Protein AF-A0A2H0PCJ0-F1 (afdb_monomer)

Secondary structure (DSSP, 8-state):
-EEEEEE-TT-PEEEEEEEEEEEEEETTEEEEEEEEEEESSTT--S----GGGTTT-EEEEETTTTEEESSPPPPSS-EE-EE-GGG-EEEEEEETTEEEEEEE-TT-SSEEEEHHHHHH-GGG-EEEEEETT-B-TT--B--EEEEEEEEEEETTEEEEEEEEEEE--HHHHHHHTS--SEEE-HHHHTTSEEEEETTTTEEEEE-

Mean predicted aligned error: 5.74 Å

pLDDT: mean 88.88, std 13.48, range [43.56, 98.44]

Structure (mmCIF, N/CA/C/O backbone):
data_AF-A0A2H0PCJ0-F1
#
_entry.id   AF-A0A2H0PCJ0-F1
#
loop_
_atom_site.group_PDB
_atom_site.id
_atom_site.type_symbol
_atom_site.label_atom_id
_atom_site.label_alt_id
_atom_site.label_comp_id
_atom_site.label_asym_id
_atom_site.label_entity_id
_atom_site.label_seq_id
_atom_site.pdbx_PDB_ins_code
_atom_site.Cartn_x
_atom_site.Cartn_y
_atom_site.Cartn_z
_atom_site.occupancy
_atom_site.B_iso_or_equiv
_atom_site.auth_seq_id
_atom_site.auth_comp_id
_atom_site.auth_asym_id
_atom_site.auth_atom_id
_atom_site.pdbx_PDB_model_num
ATOM 1 N N . MET A 1 1 ? 25.151 12.652 -14.529 1.00 53.41 1 MET A N 1
ATOM 2 C CA . MET A 1 1 ? 24.307 12.375 -13.342 1.00 53.41 1 MET A CA 1
ATOM 3 C C . MET A 1 1 ? 23.432 13.591 -13.102 1.00 53.41 1 MET A C 1
ATOM 5 O O . MET A 1 1 ? 23.933 14.694 -13.250 1.00 53.41 1 MET A O 1
ATOM 9 N N . GLY A 1 2 ? 22.142 13.408 -12.821 1.00 56.69 2 GLY A N 1
ATOM 10 C CA . GLY A 1 2 ? 21.225 14.518 -12.528 1.00 56.69 2 GLY A CA 1
ATOM 11 C C . GLY A 1 2 ? 20.770 14.465 -11.075 1.00 56.69 2 GLY A C 1
ATOM 12 O O . GLY A 1 2 ? 20.551 13.372 -10.552 1.00 56.69 2 GLY A O 1
ATOM 13 N N . ALA A 1 3 ? 20.617 15.621 -10.431 1.00 61.34 3 ALA A N 1
ATOM 14 C CA . ALA A 1 3 ? 20.040 15.691 -9.093 1.00 61.34 3 ALA A CA 1
ATOM 15 C C . ALA A 1 3 ? 18.565 15.248 -9.120 1.00 61.34 3 ALA A C 1
ATOM 17 O O . ALA A 1 3 ? 17.795 15.648 -9.995 1.00 61.34 3 ALA A O 1
ATOM 18 N N . GLY A 1 4 ? 18.168 14.415 -8.159 1.00 58.84 4 GLY A N 1
ATOM 19 C CA . GLY A 1 4 ? 16.797 13.950 -7.963 1.00 58.84 4 GLY A CA 1
ATOM 20 C C . GLY A 1 4 ? 16.265 14.297 -6.572 1.00 58.84 4 GLY A C 1
ATOM 21 O O . GLY A 1 4 ? 17.030 14.449 -5.618 1.00 58.84 4 GLY A O 1
ATOM 22 N N . LYS A 1 5 ? 14.936 14.381 -6.442 1.00 57.97 5 LYS A N 1
ATOM 23 C CA . LYS A 1 5 ? 14.236 14.488 -5.152 1.00 57.97 5 LYS A CA 1
ATOM 24 C C . LYS A 1 5 ? 13.277 13.304 -5.006 1.00 57.97 5 LYS A C 1
ATOM 26 O O . LYS A 1 5 ? 12.344 13.189 -5.800 1.00 57.97 5 LYS A O 1
ATOM 31 N N . LEU A 1 6 ? 13.482 12.459 -3.995 1.00 62.81 6 LEU A N 1
ATOM 32 C CA . LEU A 1 6 ? 12.498 11.463 -3.545 1.00 62.81 6 LEU A CA 1
ATOM 33 C C . LEU A 1 6 ? 11.701 12.046 -2.381 1.00 62.81 6 LEU A C 1
ATOM 35 O O . LEU A 1 6 ? 12.316 12.583 -1.468 1.00 62.81 6 LEU A O 1
ATOM 39 N N . ARG A 1 7 ? 10.366 11.938 -2.393 1.00 64.56 7 ARG A N 1
ATOM 40 C CA . ARG A 1 7 ? 9.513 12.383 -1.278 1.00 64.56 7 ARG A CA 1
ATOM 41 C C . ARG A 1 7 ? 8.833 11.201 -0.601 1.00 64.56 7 ARG A C 1
ATOM 43 O O . ARG A 1 7 ? 8.179 10.420 -1.285 1.00 64.56 7 ARG A O 1
ATOM 50 N N . GLY A 1 8 ? 8.967 11.098 0.719 1.00 60.25 8 GLY A N 1
ATOM 51 C CA . GLY A 1 8 ? 8.215 10.126 1.519 1.00 60.25 8 GLY A CA 1
ATOM 52 C C . GLY A 1 8 ? 6.832 10.636 1.937 1.00 60.25 8 GLY A C 1
ATOM 53 O O . GLY A 1 8 ? 6.447 11.762 1.616 1.00 60.25 8 GLY A O 1
ATOM 54 N N . VAL A 1 9 ? 6.094 9.813 2.690 1.00 55.66 9 VAL A N 1
ATOM 55 C CA . VAL A 1 9 ? 4.720 10.104 3.159 1.00 55.66 9 VAL A CA 1
ATOM 56 C C . VAL A 1 9 ? 4.650 11.368 4.027 1.00 55.66 9 VAL A C 1
ATOM 58 O O . VAL A 1 9 ? 3.642 12.066 4.005 1.00 55.66 9 VAL A O 1
ATOM 61 N N . SER A 1 10 ? 5.740 11.735 4.705 1.00 54.25 10 SER A N 1
ATOM 62 C CA . SER A 1 10 ? 5.841 12.991 5.455 1.00 54.25 10 SER A CA 1
ATOM 63 C C . SER A 1 10 ? 6.090 14.241 4.591 1.00 54.25 10 SER A C 1
ATOM 65 O O . SER A 1 10 ? 6.246 15.334 5.121 1.00 54.25 10 SER A O 1
ATOM 67 N N . GLY A 1 11 ? 6.175 14.113 3.260 1.00 54.31 11 GLY A N 1
ATOM 68 C CA . GLY A 1 11 ? 6.379 15.230 2.322 1.00 54.31 11 GLY A CA 1
ATOM 69 C C . GLY A 1 11 ? 7.832 15.700 2.156 1.00 54.31 11 GLY A C 1
ATOM 70 O O . GLY A 1 11 ? 8.127 16.509 1.265 1.00 54.31 11 GLY A O 1
ATOM 71 N N . VAL A 1 12 ? 8.742 15.155 2.960 1.00 57.19 12 VAL A N 1
ATOM 72 C CA . VAL A 1 12 ? 10.172 15.487 3.022 1.00 57.19 12 VAL A CA 1
ATOM 73 C C . VAL A 1 12 ? 10.922 14.944 1.812 1.00 57.19 12 VAL A C 1
ATOM 75 O O . VAL A 1 12 ? 10.713 13.794 1.430 1.00 57.19 12 VAL A O 1
ATOM 78 N N . ALA A 1 13 ? 11.812 15.756 1.232 1.00 63.94 13 ALA A N 1
ATOM 79 C CA . ALA A 1 13 ? 12.637 15.367 0.095 1.00 63.94 13 ALA A CA 1
ATOM 80 C C . ALA A 1 13 ? 14.028 14.869 0.531 1.00 63.94 13 ALA A C 1
ATOM 82 O O . ALA A 1 13 ? 14.786 15.631 1.121 1.00 63.94 13 ALA A O 1
ATOM 83 N N . ALA A 1 14 ? 14.392 13.635 0.175 1.00 68.62 14 ALA A N 1
ATOM 84 C CA . ALA A 1 14 ? 15.763 13.140 0.302 1.00 68.62 14 ALA A CA 1
ATOM 85 C C . ALA A 1 14 ? 16.616 13.585 -0.898 1.00 68.62 14 ALA A C 1
ATOM 87 O O . ALA A 1 14 ? 16.139 13.594 -2.044 1.00 68.62 14 ALA A O 1
ATOM 88 N N . ARG A 1 15 ? 17.888 13.924 -0.646 1.00 75.38 15 ARG A N 1
ATOM 89 C CA . ARG A 1 15 ? 18.866 14.208 -1.705 1.00 75.38 15 ARG A CA 1
ATOM 90 C C . ARG A 1 15 ? 19.267 12.898 -2.376 1.00 75.38 15 ARG A C 1
ATOM 92 O O . ARG A 1 15 ? 19.726 11.965 -1.721 1.00 75.38 15 ARG A O 1
ATOM 99 N N . THR A 1 16 ? 19.084 12.831 -3.689 1.00 80.81 16 THR A N 1
ATOM 100 C CA . THR A 1 16 ? 19.361 11.618 -4.463 1.00 80.81 16 THR A CA 1
ATOM 101 C C . THR A 1 16 ? 20.093 11.939 -5.753 1.00 80.81 16 THR A C 1
ATOM 103 O O . THR A 1 16 ? 19.884 13.000 -6.347 1.00 80.81 16 THR A O 1
ATOM 106 N N . ASP A 1 17 ? 20.894 10.985 -6.212 1.00 87.12 17 ASP A N 1
ATOM 107 C CA . ASP A 1 17 ? 21.422 10.966 -7.568 1.00 87.12 17 ASP A CA 1
ATOM 108 C C . ASP A 1 17 ? 20.488 10.151 -8.452 1.00 87.12 17 ASP A C 1
ATOM 110 O O . ASP A 1 17 ? 20.077 9.043 -8.096 1.00 87.12 17 ASP A O 1
ATOM 114 N N . LYS A 1 18 ? 20.192 10.659 -9.644 1.00 89.31 18 LYS A N 1
ATOM 115 C CA . LYS A 1 18 ? 19.513 9.881 -10.675 1.00 89.31 18 LYS A CA 1
ATOM 116 C C . LYS A 1 18 ? 20.555 9.119 -11.495 1.00 89.31 18 LYS A C 1
ATOM 118 O O . LYS A 1 18 ? 21.375 9.733 -12.186 1.00 89.31 18 LYS A O 1
ATOM 123 N N . ILE A 1 19 ? 20.510 7.791 -11.431 1.00 91.81 19 ILE A N 1
ATOM 124 C CA . ILE A 1 19 ? 21.408 6.884 -12.158 1.00 91.81 19 ILE A CA 1
ATOM 125 C C . ILE A 1 19 ? 20.633 6.092 -13.214 1.00 91.81 19 ILE A C 1
ATOM 127 O O . ILE A 1 19 ? 19.456 5.783 -13.028 1.00 91.81 19 ILE A O 1
ATOM 131 N N . LYS A 1 20 ? 21.282 5.773 -14.337 1.00 93.88 20 LYS A N 1
ATOM 132 C CA . LYS A 1 20 ? 20.703 4.931 -15.390 1.00 93.88 20 LYS A CA 1
ATOM 133 C C . LYS A 1 20 ? 21.183 3.498 -15.190 1.00 93.88 20 LYS A C 1
ATOM 135 O O . LYS A 1 20 ? 22.382 3.247 -15.207 1.00 93.88 20 LYS A O 1
ATOM 140 N N . ILE A 1 21 ? 20.250 2.571 -15.022 1.00 94.00 21 ILE A N 1
ATOM 141 C CA . ILE A 1 21 ? 20.524 1.139 -14.936 1.00 94.00 21 ILE A CA 1
ATOM 142 C C . ILE A 1 21 ? 20.409 0.540 -16.338 1.00 94.00 21 ILE A C 1
ATOM 144 O O . ILE A 1 21 ? 19.374 0.679 -16.998 1.00 94.00 21 ILE A O 1
ATOM 148 N N . GLY A 1 22 ? 21.483 -0.106 -16.801 1.00 95.69 22 GLY A N 1
ATOM 149 C CA . GLY A 1 22 ? 21.563 -0.698 -18.140 1.00 95.69 22 GLY A CA 1
ATOM 150 C C . GLY A 1 22 ? 20.601 -1.871 -18.315 1.00 95.69 22 GLY A C 1
ATOM 151 O O . GLY A 1 22 ? 19.816 -1.888 -19.265 1.00 95.69 22 GLY A O 1
ATOM 152 N N . ALA A 1 23 ? 20.605 -2.800 -17.360 1.00 95.25 23 ALA A N 1
ATOM 153 C CA . ALA A 1 23 ? 19.667 -3.909 -17.283 1.00 95.25 23 ALA A CA 1
ATOM 154 C C . ALA A 1 23 ? 19.459 -4.351 -15.827 1.00 95.25 23 ALA A C 1
ATOM 156 O O . ALA A 1 23 ? 20.368 -4.247 -15.009 1.00 95.25 23 ALA A O 1
ATOM 157 N N . PHE A 1 24 ? 18.257 -4.830 -15.515 1.00 94.81 24 PHE A N 1
ATOM 158 C CA . PHE A 1 24 ? 17.924 -5.480 -14.248 1.00 94.81 24 PHE A CA 1
ATOM 159 C C . PHE A 1 24 ? 16.812 -6.499 -14.490 1.00 94.81 24 PHE A C 1
ATOM 161 O O . PHE A 1 24 ? 15.855 -6.216 -15.220 1.00 94.81 24 PHE A O 1
ATOM 168 N N . SER A 1 25 ? 16.931 -7.671 -13.880 1.00 94.75 25 SER A N 1
ATOM 169 C CA . SER A 1 25 ? 15.945 -8.745 -13.964 1.00 94.75 25 SER A CA 1
ATOM 170 C C . SER A 1 25 ? 15.518 -9.194 -12.577 1.00 94.75 25 SER A C 1
ATOM 172 O O . SER A 1 25 ? 16.339 -9.295 -11.670 1.00 94.75 25 SER A O 1
ATOM 174 N N . LEU A 1 26 ? 14.232 -9.491 -12.444 1.00 94.25 26 LEU A N 1
ATOM 175 C CA . LEU A 1 26 ? 13.619 -10.081 -11.266 1.00 94.25 26 LEU A CA 1
ATOM 176 C C . LEU A 1 26 ? 12.668 -11.176 -11.747 1.00 94.25 26 LEU A C 1
ATOM 178 O O . LEU A 1 26 ? 11.638 -10.869 -12.351 1.00 94.25 26 LEU A O 1
ATOM 182 N N . GLY A 1 27 ? 13.056 -12.436 -11.546 1.00 94.12 27 GLY A N 1
ATOM 183 C CA . GLY A 1 27 ? 12.364 -13.591 -12.122 1.00 94.12 27 GLY A CA 1
ATOM 184 C C . GLY A 1 27 ? 12.153 -13.441 -13.635 1.00 94.12 27 GLY A C 1
ATOM 185 O O . GLY A 1 27 ? 13.088 -13.130 -14.372 1.00 94.12 27 GLY A O 1
ATOM 186 N N . ALA A 1 28 ? 10.911 -13.594 -14.093 1.00 94.56 28 ALA A N 1
ATOM 187 C CA . ALA A 1 28 ? 10.504 -13.477 -15.494 1.00 94.56 28 ALA A CA 1
ATOM 188 C C . ALA A 1 28 ? 10.418 -12.021 -16.006 1.00 94.56 28 ALA A C 1
ATOM 190 O O . ALA A 1 28 ? 10.106 -11.770 -17.176 1.00 94.56 28 ALA A O 1
ATOM 191 N N . ILE A 1 29 ? 10.663 -11.021 -15.149 1.00 94.75 29 ILE A N 1
ATOM 192 C CA . ILE A 1 29 ? 10.579 -9.603 -15.507 1.00 94.75 29 ILE A CA 1
ATOM 193 C C . ILE A 1 29 ? 11.980 -9.031 -15.699 1.00 94.75 29 ILE A C 1
ATOM 195 O O . ILE A 1 29 ? 12.702 -8.773 -14.742 1.00 94.75 29 ILE A O 1
ATOM 199 N N . ALA A 1 30 ? 12.322 -8.718 -16.948 1.00 94.75 30 ALA A N 1
ATOM 200 C CA . ALA A 1 30 ? 13.525 -7.965 -17.290 1.00 94.75 30 ALA A CA 1
ATOM 201 C C . ALA A 1 30 ? 13.201 -6.518 -17.691 1.00 94.75 30 ALA A C 1
ATOM 203 O O . ALA A 1 30 ? 12.177 -6.222 -18.327 1.00 94.75 30 ALA A O 1
ATOM 204 N N . ARG A 1 31 ? 14.097 -5.594 -17.341 1.00 93.88 31 ARG A N 1
ATOM 205 C CA . ARG A 1 31 ? 14.080 -4.196 -17.777 1.00 93.88 31 ARG A CA 1
ATOM 206 C C . ARG A 1 31 ? 15.450 -3.804 -18.289 1.00 93.88 31 ARG A C 1
ATOM 208 O O . ARG A 1 31 ? 16.462 -4.146 -17.692 1.00 93.88 31 ARG A O 1
ATOM 215 N N . LYS A 1 32 ? 15.455 -3.039 -19.376 1.00 95.00 32 LYS A N 1
ATOM 216 C CA . LYS A 1 32 ? 16.646 -2.392 -19.921 1.00 95.00 32 LYS A CA 1
ATOM 217 C C . LYS A 1 32 ? 16.475 -0.883 -19.815 1.00 95.00 32 LYS A C 1
ATOM 219 O O . LYS A 1 32 ? 15.358 -0.391 -19.968 1.00 95.00 32 LYS A O 1
ATOM 224 N N . SER A 1 33 ? 17.573 -0.172 -19.581 1.00 93.50 33 SER A N 1
ATOM 225 C CA . SER A 1 33 ? 17.656 1.291 -19.638 1.00 93.50 33 SER A CA 1
ATOM 226 C C . SER A 1 33 ? 16.555 2.019 -18.857 1.00 93.50 33 SER A C 1
ATOM 228 O O . SER A 1 33 ? 15.717 2.702 -19.444 1.00 93.50 33 SER A O 1
ATOM 230 N N . PHE A 1 34 ? 16.565 1.912 -17.529 1.00 91.94 34 PHE A N 1
ATOM 231 C CA . PHE A 1 34 ? 15.644 2.662 -16.667 1.00 91.94 34 PHE A CA 1
ATOM 232 C C . PHE A 1 34 ? 16.391 3.527 -15.655 1.00 91.94 34 PHE A C 1
ATOM 234 O O . PHE A 1 34 ? 17.570 3.317 -15.378 1.00 91.94 34 PHE A O 1
ATOM 241 N N . TRP A 1 35 ? 15.707 4.542 -15.136 1.00 91.44 35 TRP A N 1
ATOM 242 C CA . TRP A 1 35 ? 16.266 5.434 -14.130 1.00 91.44 35 TRP A CA 1
ATOM 243 C C . TRP A 1 35 ? 15.979 4.896 -12.733 1.00 91.44 35 TRP A C 1
ATOM 245 O O . TRP A 1 35 ? 14.852 4.506 -12.445 1.00 91.44 35 TRP A O 1
ATOM 255 N N . ALA A 1 36 ? 16.985 4.938 -11.870 1.00 91.12 36 ALA A N 1
ATOM 256 C CA . ALA A 1 36 ? 16.860 4.688 -10.446 1.00 91.12 36 ALA A CA 1
ATOM 257 C C . ALA A 1 36 ? 17.367 5.903 -9.666 1.00 91.12 36 ALA A C 1
ATOM 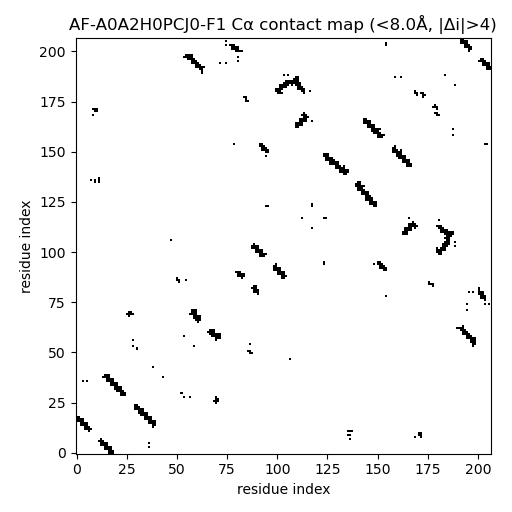259 O O . ALA A 1 36 ? 18.153 6.711 -10.171 1.00 91.12 36 ALA A O 1
ATOM 260 N N . TYR A 1 37 ? 16.905 6.023 -8.428 1.00 88.38 37 TYR A N 1
ATOM 261 C CA . TYR A 1 37 ? 17.402 7.011 -7.485 1.00 88.38 37 TYR A CA 1
ATOM 262 C C . TYR A 1 37 ? 18.352 6.322 -6.516 1.00 88.38 37 TYR A C 1
ATOM 264 O O . TYR A 1 37 ? 18.007 5.305 -5.917 1.00 88.38 37 TYR A O 1
ATOM 272 N N . ARG A 1 38 ? 19.547 6.882 -6.365 1.00 85.94 38 ARG A N 1
ATOM 273 C CA . ARG A 1 38 ? 20.538 6.456 -5.384 1.00 85.94 38 ARG A CA 1
ATOM 274 C C . ARG A 1 38 ? 20.600 7.506 -4.286 1.00 85.94 38 ARG A C 1
ATOM 276 O O . ARG A 1 38 ? 20.881 8.671 -4.560 1.00 85.94 38 ARG A O 1
ATOM 283 N N . CYS A 1 39 ? 20.324 7.106 -3.053 1.00 79.12 39 CYS A N 1
ATOM 284 C CA . CYS A 1 39 ? 20.509 7.972 -1.895 1.00 79.12 39 CYS A CA 1
ATOM 285 C C . CYS A 1 39 ? 22.006 8.041 -1.570 1.00 79.12 39 CYS A C 1
ATOM 287 O O . CYS A 1 39 ? 22.660 7.005 -1.479 1.00 79.12 39 CYS A O 1
ATOM 289 N N . ALA A 1 40 ? 22.549 9.252 -1.429 1.00 68.38 40 ALA A N 1
ATOM 290 C CA . ALA A 1 40 ? 23.970 9.456 -1.130 1.00 68.38 40 ALA A CA 1
ATOM 291 C C . ALA A 1 40 ? 24.333 9.062 0.317 1.00 68.38 40 ALA A C 1
ATOM 293 O O . ALA A 1 40 ? 25.487 8.767 0.616 1.00 68.38 40 ALA A O 1
ATOM 294 N N . GLU A 1 41 ? 23.348 9.032 1.217 1.00 64.44 41 GLU A N 1
ATOM 295 C CA . GLU A 1 41 ? 23.557 8.709 2.625 1.00 64.44 41 GLU A CA 1
ATOM 296 C C . GLU A 1 41 ? 23.479 7.196 2.879 1.00 64.44 41 GLU A C 1
ATOM 298 O O . GLU A 1 41 ? 22.460 6.555 2.609 1.00 64.44 41 GLU A O 1
ATOM 303 N N . ARG A 1 42 ? 24.528 6.638 3.506 1.00 49.38 42 ARG A N 1
ATOM 304 C CA . ARG A 1 42 ? 24.615 5.238 3.987 1.00 49.38 42 ARG A CA 1
ATOM 305 C C . ARG A 1 42 ? 23.486 4.819 4.950 1.00 49.38 42 ARG A C 1
ATOM 307 O O . ARG A 1 42 ? 23.406 3.650 5.307 1.00 49.38 42 ARG A O 1
ATOM 314 N N . LYS A 1 43 ? 22.610 5.740 5.371 1.00 52.69 43 LYS A N 1
ATOM 315 C CA . LYS A 1 43 ? 21.436 5.448 6.211 1.00 52.69 43 LYS A CA 1
ATOM 316 C C . LYS A 1 43 ? 20.304 4.741 5.459 1.00 52.69 43 LYS A C 1
ATOM 318 O O . LYS A 1 43 ? 19.436 4.155 6.101 1.00 52.69 43 LYS A O 1
ATOM 323 N N . ALA A 1 44 ? 20.305 4.745 4.124 1.00 54.06 44 ALA A N 1
ATOM 324 C CA . ALA A 1 44 ? 19.388 3.916 3.346 1.00 54.06 44 ALA A CA 1
ATOM 325 C C . ALA A 1 44 ? 19.857 2.449 3.380 1.00 54.06 44 ALA A C 1
ATOM 327 O O . ALA A 1 44 ? 20.473 1.957 2.441 1.00 54.06 44 ALA A O 1
ATOM 328 N N . SER A 1 45 ? 19.576 1.743 4.477 1.00 55.94 45 SER A N 1
ATOM 329 C CA . SER A 1 45 ? 19.992 0.345 4.674 1.00 55.94 45 SER A CA 1
ATOM 330 C C . SER A 1 45 ? 19.233 -0.665 3.802 1.00 55.94 45 SER A C 1
ATOM 332 O O . SER A 1 45 ? 19.502 -1.862 3.879 1.00 55.94 45 SER A O 1
ATOM 334 N N . LYS A 1 46 ? 18.272 -0.214 2.979 1.00 72.62 46 LYS A N 1
ATOM 335 C CA . LYS A 1 46 ? 17.407 -1.084 2.173 1.00 72.62 46 LYS A CA 1
ATOM 336 C C . LYS A 1 46 ? 17.212 -0.546 0.759 1.00 72.62 46 LYS A C 1
ATOM 338 O O . LYS A 1 46 ? 16.772 0.585 0.559 1.00 72.62 46 LYS A O 1
ATOM 343 N N . VAL A 1 47 ? 17.483 -1.400 -0.226 1.00 83.62 47 VAL A N 1
ATOM 344 C CA . VAL A 1 47 ? 17.093 -1.178 -1.623 1.00 83.62 47 VAL A CA 1
ATOM 345 C C . VAL A 1 47 ? 15.586 -1.388 -1.731 1.00 83.62 47 VAL A C 1
ATOM 347 O O . VAL A 1 47 ? 15.069 -2.411 -1.291 1.00 83.62 47 VAL A O 1
ATOM 350 N N . THR A 1 48 ? 14.877 -0.419 -2.309 1.00 87.31 48 THR A N 1
ATOM 351 C CA . THR A 1 48 ? 13.430 -0.514 -2.541 1.00 87.31 48 THR A CA 1
ATOM 352 C C . THR A 1 48 ? 13.160 -0.592 -4.035 1.00 87.31 48 THR A C 1
ATOM 354 O O . THR A 1 48 ? 13.717 0.187 -4.808 1.00 87.31 48 THR A O 1
ATOM 357 N N . LEU A 1 49 ? 12.288 -1.516 -4.434 1.00 90.12 49 LEU A N 1
ATOM 358 C CA . LEU A 1 49 ? 11.805 -1.629 -5.802 1.00 90.12 49 LEU A CA 1
ATOM 359 C C . LEU A 1 49 ? 10.384 -1.074 -5.885 1.00 90.12 49 LEU A C 1
ATOM 361 O O . LEU A 1 49 ? 9.477 -1.573 -5.222 1.00 90.12 49 LEU A O 1
ATOM 365 N N . GLY A 1 50 ? 10.204 -0.027 -6.686 1.00 90.00 50 GLY A N 1
ATOM 366 C CA . GLY A 1 50 ? 8.898 0.578 -6.911 1.00 90.00 50 GLY A CA 1
ATOM 367 C C . GLY A 1 50 ? 7.999 -0.289 -7.791 1.00 90.00 50 GLY A C 1
ATOM 368 O O . GLY A 1 50 ? 8.459 -1.091 -8.609 1.00 90.00 50 GLY A O 1
ATOM 369 N N . ILE A 1 51 ? 6.686 -0.103 -7.648 1.00 91.50 51 ILE A N 1
ATOM 370 C CA . ILE A 1 51 ? 5.689 -0.837 -8.434 1.00 91.50 51 ILE A CA 1
ATOM 371 C C . ILE A 1 51 ? 5.778 -0.552 -9.943 1.00 91.50 51 ILE A C 1
ATOM 373 O O . ILE A 1 51 ? 5.414 -1.378 -10.781 1.00 91.50 51 ILE A O 1
ATOM 377 N N . ASP A 1 52 ? 6.328 0.604 -10.308 1.00 89.06 52 ASP A N 1
ATOM 378 C CA . ASP A 1 52 ? 6.591 1.017 -11.682 1.00 89.06 52 ASP A CA 1
ATOM 379 C C . ASP A 1 52 ? 7.549 0.064 -12.415 1.00 89.06 52 ASP A C 1
ATOM 381 O O . ASP A 1 52 ? 7.466 -0.067 -13.642 1.00 89.06 52 ASP A O 1
ATOM 385 N N . PHE A 1 53 ? 8.383 -0.682 -11.680 1.00 92.06 53 PHE A N 1
ATOM 386 C CA . PHE A 1 53 ? 9.211 -1.740 -12.249 1.00 92.06 53 PHE A CA 1
ATOM 387 C C . PHE A 1 53 ? 8.369 -2.794 -12.989 1.00 92.06 53 PHE A C 1
ATOM 389 O O . PHE A 1 53 ? 8.715 -3.210 -14.102 1.00 92.06 53 PHE A O 1
ATOM 396 N N . PHE A 1 54 ? 7.216 -3.176 -12.436 1.00 92.81 54 PHE A N 1
ATOM 397 C CA . PHE A 1 54 ? 6.361 -4.242 -12.964 1.00 92.81 54 PHE A CA 1
ATOM 398 C C . PHE A 1 54 ? 5.573 -3.811 -14.218 1.00 92.81 54 PHE A C 1
ATOM 400 O O . PHE A 1 54 ? 5.290 -4.643 -15.082 1.00 92.81 54 PHE A O 1
ATOM 407 N N . LYS A 1 55 ? 5.332 -2.509 -14.431 1.00 89.56 55 LYS A N 1
ATOM 408 C CA . LYS A 1 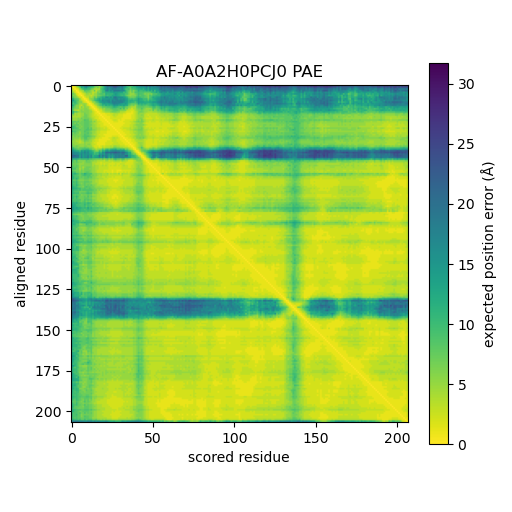55 ? 4.626 -1.942 -15.606 1.00 89.56 55 LYS A CA 1
ATOM 409 C C . LYS A 1 55 ? 3.286 -2.635 -15.910 1.00 89.56 55 LYS A C 1
ATOM 411 O O . LYS A 1 55 ? 2.324 -2.431 -15.195 1.00 89.56 55 LYS A O 1
ATOM 416 N N . LYS A 1 56 ? 3.208 -3.414 -16.997 1.00 93.06 56 LYS A N 1
ATOM 417 C CA . LYS A 1 56 ? 2.021 -4.172 -17.446 1.00 93.06 56 LYS A CA 1
ATOM 418 C C . LYS A 1 56 ? 2.167 -5.679 -17.171 1.00 93.06 56 LYS A C 1
ATOM 420 O O . LYS A 1 56 ? 1.549 -6.487 -17.854 1.00 93.06 56 LYS A O 1
ATOM 425 N N . LYS A 1 57 ? 3.065 -6.080 -16.269 1.00 95.94 57 LYS A N 1
ATOM 426 C CA . LYS A 1 57 ? 3.271 -7.485 -15.894 1.00 95.94 57 LYS A CA 1
ATOM 427 C C . LYS A 1 57 ? 2.449 -7.822 -14.655 1.00 95.94 57 LYS A C 1
ATOM 429 O O . LYS A 1 57 ? 2.100 -6.930 -13.880 1.00 95.94 57 LYS A O 1
ATOM 434 N N . SER A 1 58 ? 2.130 -9.100 -14.512 1.00 96.75 58 SER A N 1
ATOM 435 C CA . SER A 1 58 ? 1.526 -9.628 -13.297 1.00 96.75 58 SER A CA 1
ATOM 436 C C . SER A 1 58 ? 2.610 -10.029 -12.308 1.00 96.75 58 SER A C 1
ATOM 438 O O . SER A 1 58 ? 3.741 -10.301 -12.704 1.00 96.75 58 SER A O 1
ATOM 440 N N . PHE A 1 59 ? 2.265 -10.045 -11.030 1.00 97.75 59 PHE A N 1
ATOM 441 C CA . PHE A 1 59 ? 3.106 -10.601 -9.981 1.00 97.75 59 PHE A CA 1
ATOM 442 C C . PHE A 1 59 ? 2.237 -11.056 -8.810 1.00 97.75 59 PHE A C 1
ATOM 444 O O . PHE A 1 59 ? 1.105 -10.588 -8.642 1.00 97.75 59 PHE A O 1
ATOM 451 N N . ALA A 1 60 ? 2.761 -11.983 -8.021 1.00 98.00 60 ALA A N 1
ATOM 452 C CA . ALA A 1 60 ? 2.135 -12.453 -6.804 1.00 98.00 60 ALA A CA 1
ATOM 453 C C . ALA A 1 60 ? 3.134 -12.434 -5.653 1.00 98.00 60 ALA A C 1
ATOM 455 O O . ALA A 1 60 ? 4.308 -12.739 -5.835 1.00 98.00 60 ALA A O 1
ATOM 456 N N . VAL A 1 61 ? 2.656 -12.071 -4.469 1.00 97.75 61 VAL A N 1
ATOM 457 C CA . VAL A 1 61 ? 3.438 -12.089 -3.237 1.00 97.75 61 VAL A CA 1
ATOM 458 C C . VAL A 1 61 ? 2.806 -13.100 -2.295 1.00 97.75 61 VAL A C 1
ATOM 460 O O . VAL A 1 61 ? 1.694 -12.883 -1.809 1.00 97.75 61 VAL A O 1
ATOM 463 N N . ASP A 1 62 ? 3.511 -14.203 -2.062 1.00 97.62 62 ASP A N 1
ATOM 464 C CA . ASP A 1 62 ? 3.184 -15.188 -1.036 1.00 97.62 62 ASP A CA 1
ATOM 465 C C . ASP A 1 62 ? 4.044 -14.895 0.197 1.00 97.62 62 ASP A C 1
ATOM 467 O O . ASP A 1 62 ? 5.222 -15.253 0.260 1.00 97.62 62 ASP A O 1
ATOM 471 N N . PHE A 1 63 ? 3.462 -14.197 1.171 1.00 95.56 63 PHE A N 1
ATOM 472 C CA . PHE A 1 63 ? 4.168 -13.798 2.388 1.00 95.56 63 PHE A CA 1
ATOM 473 C C . PHE A 1 63 ? 4.410 -14.968 3.338 1.00 95.56 63 PHE A C 1
ATOM 475 O O . PHE A 1 63 ? 5.340 -14.910 4.136 1.00 95.56 63 PHE A O 1
ATOM 482 N N . LYS A 1 64 ? 3.619 -16.043 3.246 1.00 94.69 64 LYS A N 1
ATOM 483 C CA . LYS A 1 64 ? 3.851 -17.246 4.056 1.00 94.69 64 LYS A CA 1
ATOM 484 C C . LYS A 1 64 ? 5.082 -17.998 3.566 1.00 94.69 64 LYS A C 1
ATOM 486 O O . LYS A 1 64 ? 5.846 -18.513 4.375 1.00 94.69 64 LYS A O 1
ATOM 491 N N . LYS A 1 65 ? 5.276 -18.048 2.245 1.00 96.81 65 LYS A N 1
ATOM 492 C CA . LYS A 1 65 ? 6.421 -18.723 1.616 1.00 96.81 65 LYS A CA 1
ATOM 493 C C . LYS A 1 65 ? 7.607 -17.801 1.343 1.00 96.81 65 LYS A C 1
ATOM 495 O O . LYS A 1 65 ? 8.650 -18.285 0.921 1.00 96.81 65 LYS A O 1
ATOM 500 N N . ASN A 1 66 ? 7.463 -16.496 1.578 1.00 95.50 66 ASN A N 1
ATOM 501 C CA . ASN A 1 66 ? 8.435 -15.466 1.200 1.00 95.50 66 ASN A CA 1
ATOM 502 C C . ASN A 1 66 ? 8.781 -15.493 -0.301 1.00 95.50 66 ASN A C 1
ATOM 504 O O . ASN A 1 66 ? 9.941 -15.361 -0.685 1.00 95.50 66 ASN A O 1
ATOM 508 N N . ILE A 1 67 ? 7.767 -15.662 -1.156 1.00 96.62 67 ILE A N 1
ATOM 509 C CA . ILE A 1 67 ? 7.934 -15.750 -2.612 1.00 96.62 67 ILE A CA 1
ATOM 510 C C . ILE A 1 67 ? 7.344 -14.510 -3.280 1.00 96.62 67 ILE A C 1
ATOM 512 O O . ILE A 1 67 ? 6.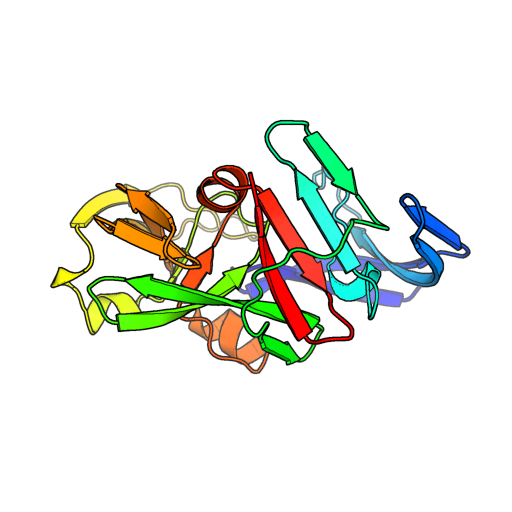188 -14.153 -3.053 1.00 96.62 67 ILE A O 1
ATOM 516 N N . LEU A 1 68 ? 8.134 -13.892 -4.158 1.00 96.94 68 LEU A N 1
ATOM 517 C CA . LEU A 1 68 ? 7.650 -12.977 -5.185 1.00 96.94 68 LEU A CA 1
ATOM 518 C C . LEU A 1 68 ? 7.660 -13.718 -6.523 1.00 96.94 68 LEU A C 1
ATOM 520 O O . LEU A 1 68 ? 8.712 -13.890 -7.137 1.00 96.94 68 LEU A O 1
ATOM 524 N N . ASP A 1 69 ? 6.486 -14.141 -6.971 1.00 97.62 69 ASP A N 1
ATOM 525 C CA . ASP A 1 69 ? 6.304 -14.758 -8.276 1.00 97.62 69 ASP A CA 1
ATOM 526 C C . ASP A 1 69 ? 6.041 -13.669 -9.322 1.00 97.62 69 ASP A C 1
ATOM 528 O O . ASP A 1 69 ? 5.218 -12.772 -9.131 1.00 97.62 69 ASP A O 1
ATOM 532 N N . THR A 1 70 ? 6.763 -13.729 -10.433 1.00 97.31 70 THR A N 1
ATOM 533 C CA . THR A 1 70 ? 6.702 -12.741 -11.521 1.00 97.31 70 THR A CA 1
ATOM 534 C C . THR A 1 70 ? 6.055 -13.291 -12.791 1.00 97.31 70 THR A C 1
ATOM 536 O O . THR A 1 70 ? 5.915 -12.552 -13.768 1.00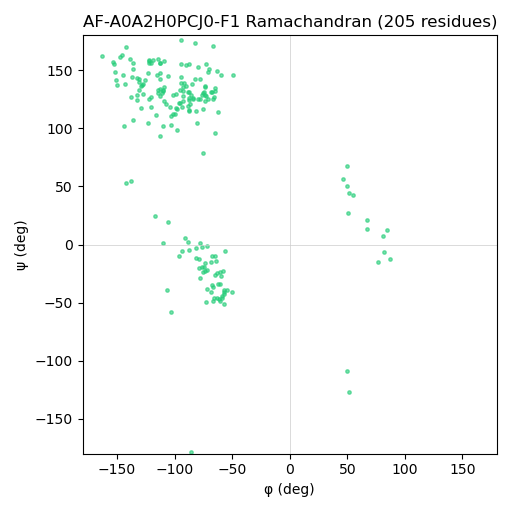 97.31 70 THR A O 1
ATOM 539 N N . ASP A 1 71 ? 5.621 -14.553 -12.752 1.00 96.25 71 ASP A N 1
ATOM 540 C CA . ASP A 1 71 ? 4.737 -15.175 -13.734 1.00 96.25 71 ASP A CA 1
ATOM 541 C C . ASP A 1 71 ? 3.663 -16.053 -13.054 1.00 96.25 71 ASP A C 1
ATOM 543 O O . ASP A 1 71 ? 3.520 -17.239 -13.353 1.00 96.25 71 ASP A O 1
ATOM 547 N N . PRO A 1 72 ? 2.894 -15.488 -12.104 1.00 96.62 72 PRO A N 1
ATOM 548 C CA . PRO A 1 72 ? 1.968 -16.279 -11.313 1.00 96.62 72 PRO A CA 1
ATOM 549 C C . PRO A 1 72 ? 0.758 -16.760 -12.121 1.00 96.62 72 PRO A C 1
ATOM 551 O O . PRO A 1 72 ? 0.231 -16.018 -12.968 1.00 96.62 72 PRO A O 1
ATOM 554 N N . PRO A 1 73 ? 0.204 -17.939 -11.778 1.00 95.00 73 PRO A N 1
ATOM 555 C CA . PRO A 1 73 ? -1.059 -18.390 -12.337 1.00 95.00 73 PRO A CA 1
ATOM 556 C C . PRO A 1 73 ? -2.180 -17.396 -12.008 1.00 95.00 73 PRO A C 1
ATOM 558 O O . PRO A 1 73 ? -2.216 -16.765 -10.949 1.00 95.00 73 PRO A O 1
ATOM 561 N N . ARG A 1 74 ? -3.127 -17.244 -12.938 1.00 94.38 74 ARG A N 1
ATOM 562 C CA . ARG A 1 74 ? -4.242 -16.304 -12.769 1.00 94.38 74 ARG A CA 1
ATOM 563 C C . ARG A 1 74 ? -5.246 -16.845 -11.742 1.00 94.38 74 ARG A C 1
ATOM 565 O O . ARG A 1 74 ? -5.728 -17.965 -11.916 1.00 94.38 74 ARG A O 1
ATOM 572 N N . PRO A 1 75 ? -5.630 -16.062 -10.718 1.00 94.19 75 PRO A N 1
ATOM 573 C CA . PRO A 1 75 ? -6.650 -16.481 -9.769 1.00 94.19 75 PRO A CA 1
ATOM 574 C C . PRO A 1 75 ? -8.032 -16.503 -10.435 1.00 94.19 75 PRO A C 1
ATOM 576 O O . PRO A 1 75 ? -8.316 -15.721 -11.345 1.00 94.19 75 PRO A O 1
ATOM 579 N N . ARG A 1 76 ? -8.917 -17.383 -9.948 1.00 91.25 76 ARG A N 1
ATOM 580 C CA . ARG A 1 76 ? -10.307 -17.482 -10.433 1.00 91.25 76 ARG A CA 1
ATOM 581 C C . ARG A 1 76 ? -11.119 -16.229 -10.109 1.00 91.25 76 ARG A C 1
ATOM 583 O O . ARG A 1 76 ? -11.826 -15.704 -10.964 1.00 91.25 76 ARG A O 1
ATOM 590 N N . ARG A 1 77 ? -11.019 -15.751 -8.865 1.00 92.25 77 ARG A N 1
ATOM 591 C CA . ARG A 1 77 ? -11.677 -14.523 -8.414 1.00 92.25 77 ARG A CA 1
ATOM 592 C C . ARG A 1 77 ? -10.733 -13.346 -8.606 1.00 92.25 77 ARG A C 1
ATOM 594 O O . ARG A 1 77 ? -9.546 -13.451 -8.323 1.00 92.25 77 ARG A O 1
ATOM 601 N N . LYS A 1 78 ? -11.270 -12.220 -9.064 1.00 94.69 78 LYS A N 1
ATOM 602 C CA . LYS A 1 78 ? -10.526 -10.971 -9.201 1.00 94.69 78 LYS A CA 1
ATOM 603 C C . LYS A 1 78 ? -11.421 -9.781 -8.904 1.00 94.69 78 LYS A C 1
ATOM 605 O O . LYS A 1 78 ? -12.607 -9.799 -9.216 1.00 94.69 78 LYS A O 1
ATOM 610 N N . GLU A 1 79 ? -10.834 -8.759 -8.313 1.00 97.25 79 GLU A N 1
ATOM 611 C CA . GLU A 1 79 ? -11.445 -7.451 -8.113 1.00 97.25 79 GLU A CA 1
ATOM 612 C C . GLU A 1 79 ? -10.772 -6.440 -9.042 1.00 97.25 79 GLU A C 1
ATOM 614 O O . GLU A 1 79 ? -9.631 -6.629 -9.482 1.00 97.25 79 GLU A O 1
ATOM 619 N N . LYS A 1 80 ? -11.464 -5.336 -9.331 1.00 97.62 80 LYS A N 1
ATOM 620 C CA . LYS A 1 80 ? -10.879 -4.228 -10.093 1.00 97.62 80 LYS A CA 1
ATOM 621 C C . LYS A 1 80 ? -9.747 -3.585 -9.286 1.00 97.62 80 LYS A C 1
ATOM 623 O O . LYS A 1 80 ? -9.945 -3.179 -8.139 1.00 97.62 80 LYS A O 1
ATOM 628 N N . LEU A 1 81 ? -8.575 -3.470 -9.901 1.00 97.62 81 LEU A N 1
ATOM 629 C CA . LEU A 1 81 ? -7.442 -2.701 -9.397 1.00 97.62 81 LEU A CA 1
ATOM 630 C C . LEU A 1 81 ? -7.580 -1.265 -9.878 1.00 97.62 81 LEU A C 1
ATOM 632 O O . LEU A 1 81 ? -7.815 -1.010 -11.057 1.00 97.62 81 LEU A O 1
ATOM 636 N N . LEU A 1 82 ? -7.427 -0.316 -8.967 1.00 96.56 82 LEU A N 1
ATOM 637 C CA . LEU A 1 82 ? -7.418 1.094 -9.315 1.00 96.56 82 LEU A CA 1
ATOM 638 C C . LEU A 1 82 ? -5.963 1.545 -9.380 1.00 96.56 82 LEU A C 1
ATOM 640 O O . LEU A 1 82 ? -5.285 1.581 -8.360 1.00 96.56 82 LEU A O 1
ATOM 644 N N . ILE A 1 83 ? -5.480 1.878 -10.573 1.00 95.25 83 ILE A N 1
ATOM 645 C CA . ILE A 1 83 ? -4.119 2.386 -10.758 1.00 95.25 83 ILE A CA 1
ATOM 646 C C . ILE A 1 83 ? -4.202 3.903 -10.923 1.00 95.25 83 ILE A C 1
ATOM 648 O O . ILE A 1 83 ? -4.767 4.393 -11.900 1.00 95.25 83 ILE A O 1
ATOM 652 N N . ALA A 1 84 ? -3.685 4.651 -9.952 1.00 91.69 84 ALA A N 1
ATOM 653 C CA . ALA A 1 84 ? -3.653 6.111 -10.012 1.00 91.69 84 ALA A CA 1
ATOM 654 C C . ALA A 1 84 ? -2.445 6.605 -10.841 1.00 91.69 84 ALA A C 1
ATOM 656 O O . ALA A 1 84 ? -1.588 5.798 -11.231 1.00 91.69 84 ALA A O 1
ATOM 657 N N . PRO A 1 85 ? -2.326 7.923 -11.115 1.00 86.19 85 PRO A N 1
ATOM 658 C CA . PRO A 1 85 ? -1.135 8.478 -11.750 1.00 86.19 85 PRO A CA 1
ATOM 659 C C . PRO A 1 85 ? 0.146 8.010 -11.050 1.00 86.19 85 PRO A C 1
ATOM 661 O O . PRO A 1 85 ? 0.173 7.820 -9.835 1.00 86.19 85 PRO A O 1
ATOM 664 N N . ARG A 1 86 ? 1.215 7.817 -11.831 1.00 83.75 86 ARG A N 1
ATOM 665 C CA . ARG A 1 86 ? 2.503 7.254 -11.372 1.00 83.75 86 ARG A CA 1
ATOM 666 C C . ARG A 1 86 ? 2.460 5.778 -10.942 1.00 83.75 86 ARG A C 1
ATOM 668 O O . ARG A 1 86 ? 3.433 5.296 -10.379 1.00 83.75 86 ARG A O 1
ATOM 675 N N . GLY A 1 87 ? 1.384 5.050 -11.250 1.00 91.00 87 GLY A N 1
ATOM 676 C CA . GLY A 1 87 ? 1.323 3.594 -11.071 1.00 91.00 87 GLY A CA 1
ATOM 677 C C . GLY A 1 87 ? 0.939 3.138 -9.663 1.00 91.00 87 GLY A C 1
ATOM 678 O O . GLY A 1 87 ? 1.087 1.963 -9.351 1.00 91.00 87 GLY A O 1
ATOM 679 N N . LEU A 1 88 ? 0.449 4.046 -8.815 1.00 92.81 88 LEU A N 1
ATOM 680 C CA . LEU A 1 88 ? 0.052 3.725 -7.445 1.00 92.81 88 LEU A CA 1
ATOM 681 C C . LEU A 1 88 ? -1.142 2.772 -7.430 1.00 92.81 88 LEU A C 1
ATOM 683 O O . LEU A 1 88 ? -2.146 3.024 -8.101 1.00 92.81 88 LEU A O 1
ATOM 687 N N . LEU A 1 89 ? -1.045 1.713 -6.631 1.00 97.06 89 LEU A N 1
ATOM 688 C CA . LEU A 1 89 ? -2.068 0.681 -6.552 1.00 97.06 89 LEU A CA 1
ATOM 689 C C . LEU A 1 89 ? -3.049 0.983 -5.431 1.00 97.06 89 LEU A C 1
ATOM 691 O O . LEU A 1 89 ? -2.684 1.006 -4.259 1.00 97.06 89 LEU A O 1
ATOM 695 N N . PHE A 1 90 ? -4.309 1.167 -5.792 1.00 97.88 90 PHE A N 1
ATOM 696 C CA . PHE A 1 90 ? -5.403 1.295 -4.851 1.00 97.88 90 PHE A CA 1
ATOM 697 C C . PHE A 1 90 ? -6.288 0.060 -4.914 1.00 97.88 90 PHE A C 1
ATOM 699 O O . PHE A 1 90 ? -6.739 -0.361 -5.984 1.00 97.88 90 PHE A O 1
ATOM 70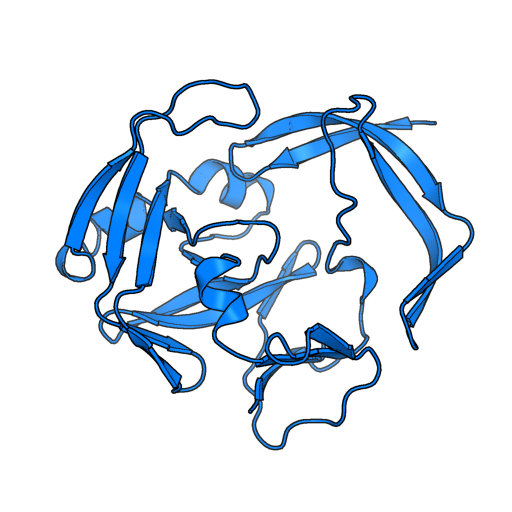6 N N . ILE A 1 91 ? -6.588 -0.471 -3.736 1.00 97.88 91 ILE A N 1
ATOM 707 C CA . ILE A 1 91 ? -7.562 -1.540 -3.557 1.00 97.88 91 ILE A CA 1
ATOM 708 C C . ILE A 1 91 ? -8.775 -1.017 -2.792 1.00 97.88 91 ILE A C 1
ATOM 710 O O . ILE A 1 91 ? -8.695 -0.034 -2.051 1.00 97.88 91 ILE A O 1
ATOM 714 N N . ASN A 1 92 ? -9.912 -1.680 -2.976 1.00 97.69 92 ASN A N 1
ATOM 715 C CA . ASN A 1 92 ? -11.101 -1.405 -2.183 1.00 97.69 92 ASN A CA 1
ATOM 716 C C . ASN A 1 92 ? -11.058 -2.216 -0.886 1.00 97.69 92 ASN A C 1
ATOM 718 O O . ASN A 1 92 ? -10.925 -3.440 -0.911 1.00 97.69 92 ASN A O 1
ATOM 722 N N . CYS A 1 93 ? -11.257 -1.525 0.229 1.00 97.25 93 CYS A N 1
ATOM 723 C CA . CYS A 1 93 ? -11.457 -2.104 1.551 1.00 97.25 93 CYS A CA 1
ATOM 724 C C . CYS A 1 93 ? -12.835 -1.686 2.074 1.00 97.25 93 CYS A C 1
ATOM 726 O O . CYS A 1 93 ? -13.371 -0.665 1.642 1.00 97.25 93 CYS A O 1
ATOM 728 N N . ARG A 1 94 ? -13.409 -2.415 3.036 1.00 97.69 94 ARG A N 1
ATOM 729 C CA . ARG A 1 94 ? -14.570 -1.935 3.804 1.00 97.69 94 ARG A CA 1
ATOM 730 C C . ARG A 1 94 ? -14.199 -1.727 5.263 1.00 97.69 94 ARG A C 1
ATOM 732 O O . ARG A 1 94 ? -13.655 -2.631 5.887 1.00 97.69 94 ARG A O 1
ATOM 739 N N . VAL A 1 95 ? -14.538 -0.556 5.797 1.00 96.19 95 VAL A N 1
ATOM 740 C CA . VAL A 1 95 ? -14.322 -0.173 7.200 1.00 96.19 95 VAL A CA 1
ATOM 741 C C . VAL A 1 95 ? -15.618 0.424 7.735 1.00 96.19 95 VAL A C 1
ATOM 743 O O . VAL A 1 95 ? -16.189 1.328 7.120 1.00 96.19 95 VAL A O 1
ATOM 746 N N . GLY A 1 96 ? -16.135 -0.129 8.836 1.00 92.81 96 GLY A N 1
ATOM 747 C CA . GLY A 1 96 ? -17.437 0.264 9.390 1.00 92.81 96 GLY A CA 1
ATOM 748 C C . GLY A 1 96 ? -18.560 0.234 8.342 1.00 92.81 96 GLY A C 1
ATOM 749 O O . GLY A 1 96 ? -19.300 1.203 8.191 1.00 92.81 96 GLY A O 1
ATOM 750 N N . GLY A 1 97 ? -18.602 -0.826 7.528 1.00 93.25 97 GLY A N 1
ATOM 751 C CA . GLY A 1 97 ? -19.596 -1.033 6.468 1.00 93.25 97 GLY A CA 1
ATOM 752 C C . GLY A 1 97 ? -19.397 -0.218 5.182 1.00 93.25 97 GLY A C 1
ATOM 753 O O . GLY A 1 97 ? -19.980 -0.584 4.159 1.00 93.25 97 GLY A O 1
ATOM 754 N N . LYS A 1 98 ? -18.555 0.825 5.182 1.00 95.19 98 LYS A N 1
ATOM 755 C CA . LYS A 1 98 ? -18.319 1.710 4.029 1.00 95.19 98 LYS A CA 1
ATOM 756 C C . LYS A 1 98 ? -17.106 1.271 3.217 1.00 95.19 98 LYS A C 1
ATOM 758 O O . LYS A 1 98 ? -16.073 0.933 3.787 1.00 95.19 98 LYS A O 1
ATOM 763 N N . THR A 1 99 ? -17.223 1.324 1.893 1.00 96.69 99 THR A N 1
ATOM 764 C CA . THR A 1 99 ? -16.097 1.087 0.983 1.00 96.69 99 THR A CA 1
ATOM 765 C C . THR A 1 99 ? -15.166 2.296 0.962 1.00 96.69 99 THR A C 1
ATOM 767 O O . THR A 1 99 ? -15.611 3.428 0.775 1.00 96.69 99 THR A O 1
ATOM 770 N N . VAL A 1 100 ? -13.870 2.050 1.124 1.00 96.38 100 VAL A N 1
ATOM 771 C CA . VAL A 1 100 ? -12.804 3.047 1.063 1.00 96.38 100 VAL A CA 1
ATOM 772 C C . VAL A 1 100 ? -11.674 2.534 0.175 1.00 96.38 100 VAL A C 1
ATOM 774 O O . VAL A 1 100 ? -11.375 1.341 0.161 1.00 96.38 100 VAL A O 1
ATOM 777 N N . LYS A 1 101 ? -11.055 3.436 -0.588 1.00 97.00 101 LYS A N 1
ATOM 778 C CA . LYS A 1 101 ? -9.869 3.121 -1.389 1.00 97.00 101 LYS A CA 1
ATOM 779 C C . LYS A 1 101 ? -8.640 3.232 -0.499 1.00 97.00 101 LYS A C 1
ATOM 781 O O . LYS A 1 101 ? -8.431 4.288 0.094 1.00 97.00 101 LYS A O 1
ATOM 786 N N . ALA A 1 102 ? -7.833 2.186 -0.437 1.00 97.75 102 ALA A N 1
ATOM 787 C CA . ALA A 1 102 ? -6.575 2.204 0.288 1.00 97.75 102 ALA A CA 1
ATOM 788 C C . ALA A 1 102 ? -5.403 2.056 -0.679 1.00 97.75 102 ALA A C 1
ATOM 790 O O . ALA A 1 102 ? -5.434 1.189 -1.553 1.00 97.75 102 ALA A O 1
ATOM 791 N N . LEU A 1 103 ? -4.389 2.905 -0.516 1.00 97.62 103 LEU A N 1
ATOM 792 C CA . LEU A 1 103 ? -3.105 2.745 -1.186 1.00 97.62 103 LEU A CA 1
ATOM 793 C C . LEU A 1 103 ? -2.425 1.491 -0.630 1.00 97.62 103 LEU A C 1
ATOM 795 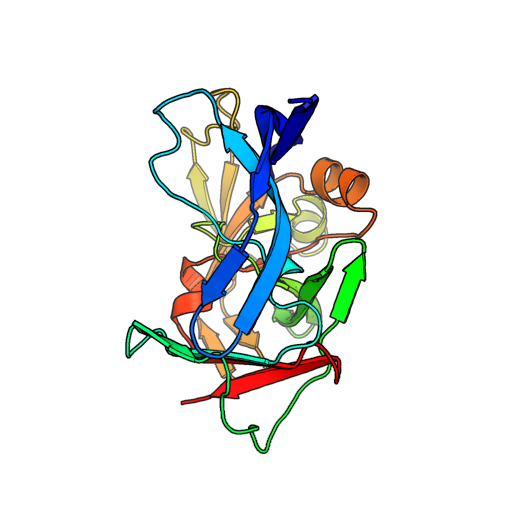O O . LEU A 1 103 ? -2.272 1.368 0.583 1.00 97.62 103 LEU A O 1
ATOM 799 N N . TRP A 1 104 ? -2.043 0.566 -1.502 1.00 97.56 104 TRP A N 1
ATOM 800 C CA . TRP A 1 104 ? -1.269 -0.615 -1.137 1.00 97.56 104 TRP A CA 1
ATOM 801 C C . TRP A 1 104 ? 0.221 -0.264 -1.185 1.00 97.56 104 TRP A C 1
ATOM 803 O O . TRP A 1 104 ? 0.730 0.074 -2.255 1.00 97.56 104 TRP A O 1
ATOM 813 N N . ASP A 1 105 ? 0.904 -0.295 -0.038 1.00 95.19 105 ASP A N 1
ATOM 814 C CA . ASP A 1 105 ? 2.295 0.151 0.078 1.00 95.19 105 ASP A CA 1
ATOM 815 C C . ASP A 1 105 ? 3.095 -0.713 1.068 1.00 95.19 105 ASP A C 1
ATOM 817 O O . ASP A 1 105 ? 3.026 -0.549 2.287 1.00 95.19 105 ASP A O 1
ATOM 821 N N . THR A 1 106 ? 3.909 -1.629 0.538 1.00 93.94 106 THR A N 1
ATOM 822 C CA . THR A 1 106 ? 4.829 -2.455 1.341 1.00 93.94 106 THR A CA 1
ATOM 823 C C . THR A 1 106 ? 5.973 -1.662 1.969 1.00 93.94 106 THR A C 1
ATOM 825 O O . THR A 1 106 ? 6.647 -2.187 2.852 1.00 93.94 106 THR A O 1
ATOM 828 N N . GLY A 1 107 ? 6.227 -0.430 1.516 1.00 90.38 107 GLY A N 1
ATOM 829 C CA . GLY A 1 107 ? 7.246 0.457 2.073 1.00 90.38 107 GLY A CA 1
ATOM 830 C C . GLY A 1 107 ? 6.830 1.103 3.395 1.00 90.38 107 GLY A C 1
ATOM 831 O O . GLY A 1 107 ? 7.691 1.531 4.165 1.00 90.38 107 GLY A O 1
ATOM 832 N N . ALA A 1 108 ? 5.534 1.141 3.703 1.00 90.50 108 ALA A N 1
ATOM 833 C CA . ALA A 1 108 ? 5.042 1.634 4.981 1.00 90.50 108 ALA A CA 1
ATOM 834 C C . ALA A 1 108 ? 5.003 0.508 6.019 1.00 90.50 108 ALA A C 1
ATOM 836 O O . ALA A 1 108 ? 4.346 -0.507 5.816 1.00 90.50 108 ALA A O 1
ATOM 837 N N . GLY A 1 109 ? 5.660 0.684 7.168 1.00 90.31 109 GLY A N 1
ATOM 838 C CA . GLY A 1 109 ? 5.660 -0.339 8.224 1.00 90.31 109 GLY A CA 1
ATOM 839 C C . GLY A 1 109 ? 4.286 -0.555 8.872 1.00 90.31 109 GLY A C 1
ATOM 840 O O . GLY A 1 109 ? 3.911 -1.686 9.183 1.00 90.31 109 GLY A O 1
ATOM 841 N N . LEU A 1 110 ? 3.517 0.522 9.042 1.00 93.62 110 LEU A N 1
ATOM 842 C CA . LEU A 1 110 ? 2.172 0.517 9.616 1.00 93.62 110 LEU A CA 1
ATOM 843 C C . LEU A 1 110 ? 1.166 1.081 8.615 1.00 93.62 110 LEU A C 1
ATOM 845 O O . LEU A 1 110 ? 1.519 1.876 7.747 1.00 93.62 110 LEU A O 1
ATOM 849 N N . ASN A 1 111 ? -0.101 0.702 8.770 1.00 97.25 111 ASN A N 1
ATOM 850 C CA . ASN A 1 111 ? -1.179 1.383 8.068 1.00 97.25 111 ASN A CA 1
ATOM 851 C C . ASN A 1 111 ? -1.271 2.842 8.522 1.00 97.25 111 ASN A C 1
ATOM 853 O O . ASN A 1 111 ? -1.083 3.136 9.706 1.00 97.25 111 ASN A O 1
ATOM 857 N N . CYS A 1 112 ? -1.697 3.717 7.617 1.00 96.38 112 CYS A N 1
ATOM 858 C CA . CYS A 1 112 ? -2.017 5.102 7.941 1.00 96.38 112 CYS A CA 1
ATOM 859 C C . CYS A 1 112 ? -3.454 5.433 7.542 1.00 96.38 112 CYS A C 1
ATOM 861 O O . CYS A 1 112 ? -3.981 4.913 6.555 1.00 96.38 112 CYS A O 1
ATOM 863 N N . VAL A 1 113 ? -4.085 6.318 8.306 1.00 97.44 113 VAL A N 1
ATOM 864 C CA . VAL A 1 113 ? -5.408 6.868 8.003 1.00 97.44 113 VAL A CA 1
ATOM 865 C C . VAL A 1 113 ? -5.346 8.388 8.049 1.00 97.44 113 VAL A C 1
ATOM 867 O O . VAL A 1 113 ? -4.701 8.972 8.920 1.00 97.44 113 VAL A O 1
ATOM 870 N N . ASP A 1 114 ? -6.008 9.028 7.092 1.00 96.38 114 ASP A N 1
ATOM 871 C CA . ASP A 1 114 ? -6.072 10.482 7.030 1.00 96.38 114 ASP A CA 1
ATOM 872 C C . ASP A 1 114 ? -6.885 11.057 8.201 1.00 96.38 114 ASP A C 1
ATOM 874 O O . ASP A 1 114 ? -8.024 10.647 8.447 1.00 96.38 114 ASP A O 1
ATOM 878 N N . ARG A 1 115 ? -6.340 12.065 8.888 1.00 95.50 115 ARG A N 1
ATOM 879 C CA . ARG A 1 115 ? -6.986 12.741 10.024 1.00 95.50 115 ARG A CA 1
ATOM 880 C C . ARG A 1 115 ? -8.376 13.275 9.678 1.00 95.50 115 ARG A C 1
ATOM 882 O O . ARG A 1 115 ? -9.302 13.154 10.479 1.00 95.50 115 ARG A O 1
ATOM 889 N N . LYS A 1 116 ? -8.578 13.829 8.474 1.00 95.75 116 LYS A N 1
ATOM 890 C CA . LYS A 1 116 ? -9.909 14.312 8.067 1.00 95.75 116 LYS A CA 1
ATOM 891 C C . LYS A 1 116 ? -10.875 13.142 7.901 1.00 95.75 116 LYS A C 1
ATOM 893 O O . LYS A 1 116 ? -12.053 13.281 8.223 1.00 95.75 116 LYS A O 1
ATOM 898 N N . TYR A 1 117 ? -10.402 11.983 7.431 1.00 96.50 117 TYR A N 1
ATOM 899 C CA . TYR A 1 117 ? -11.223 10.772 7.376 1.00 96.50 117 TYR A CA 1
ATOM 900 C C . TYR A 1 117 ? -11.688 10.332 8.769 1.00 96.50 117 TYR A C 1
ATOM 902 O O . TYR A 1 117 ? -12.882 10.072 8.940 1.00 96.50 117 TYR A O 1
ATOM 910 N N . VAL A 1 118 ? -10.775 10.293 9.744 1.00 96.94 118 VAL A N 1
ATOM 911 C CA . VAL A 1 118 ? -11.076 9.927 11.139 1.00 96.94 118 VAL A CA 1
ATOM 912 C C . VAL A 1 118 ? -12.084 10.896 11.750 1.00 96.94 118 VAL A C 1
ATOM 914 O O . VAL A 1 118 ? -13.102 10.452 12.274 1.00 96.94 118 VAL A O 1
ATOM 917 N N . ASN A 1 119 ? -11.866 12.206 11.610 1.00 96.56 119 ASN A N 1
ATOM 918 C CA . ASN A 1 119 ? -12.754 13.231 12.169 1.00 96.56 119 ASN A CA 1
ATOM 919 C C . ASN A 1 119 ? -14.186 13.150 11.619 1.00 96.56 119 ASN A C 1
ATOM 921 O O . ASN A 1 119 ? -15.141 13.400 12.345 1.00 96.56 119 ASN A O 1
ATOM 925 N N . MET A 1 120 ? -14.358 12.757 10.353 1.00 96.56 120 MET A N 1
ATOM 926 C CA . MET A 1 120 ? -15.690 12.539 9.775 1.00 96.56 120 MET A CA 1
ATOM 927 C C . MET A 1 120 ? -16.365 11.250 10.270 1.00 96.56 120 MET A C 1
ATOM 929 O O . MET A 1 120 ? -17.566 11.077 10.069 1.00 96.56 120 MET A O 1
ATOM 933 N N . ARG A 1 121 ? -15.606 10.288 10.813 1.00 95.75 121 ARG A N 1
ATOM 934 C CA . ARG A 1 121 ? -16.084 8.937 11.161 1.00 95.75 121 ARG A CA 1
ATOM 935 C C . ARG A 1 121 ? -15.459 8.424 12.469 1.00 95.75 121 ARG A C 1
ATOM 937 O O . ARG A 1 121 ? -14.943 7.305 12.486 1.00 95.75 121 ARG A O 1
ATOM 944 N N . PRO A 1 122 ? -15.538 9.175 13.582 1.00 95.56 122 PRO A N 1
ATOM 945 C CA . PRO A 1 122 ? -14.809 8.834 14.804 1.00 95.56 122 PRO A CA 1
ATOM 946 C C . PRO A 1 122 ? -15.241 7.481 15.380 1.00 95.56 122 PRO A C 1
ATOM 948 O O . PRO A 1 122 ? -14.409 6.722 15.853 1.00 95.56 122 PRO A O 1
ATOM 951 N N . ARG A 1 123 ? -16.523 7.110 15.239 1.00 96.25 123 ARG A N 1
ATOM 952 C CA . ARG A 1 123 ? -17.063 5.823 15.719 1.00 96.25 123 ARG A CA 1
ATOM 953 C C . ARG A 1 123 ? -16.474 4.587 15.022 1.00 96.25 123 ARG A C 1
ATOM 955 O O . ARG A 1 123 ? -16.679 3.480 15.502 1.00 96.25 123 ARG A O 1
ATOM 962 N N . GLN A 1 124 ? -15.781 4.748 13.890 1.00 96.50 124 GLN A N 1
ATOM 963 C CA . GLN A 1 124 ? -15.114 3.634 13.201 1.00 96.50 124 GLN A CA 1
ATOM 964 C C . GLN A 1 124 ? -13.754 3.279 13.817 1.00 96.50 124 GLN A C 1
ATOM 966 O O . GLN A 1 124 ? -13.190 2.244 13.462 1.00 96.50 124 GLN A O 1
ATOM 971 N N . PHE A 1 125 ? -13.232 4.123 14.711 1.00 97.88 125 PHE A N 1
ATOM 972 C CA . PHE A 1 125 ? -11.891 3.992 15.258 1.00 97.88 125 PHE A CA 1
ATOM 973 C C . PHE A 1 125 ? -11.903 4.109 16.778 1.00 97.88 125 PHE A C 1
ATOM 975 O O . PHE A 1 125 ? -12.461 5.042 17.349 1.00 97.88 125 PHE A O 1
ATOM 982 N N . LYS A 1 126 ? -11.216 3.182 17.436 1.00 97.94 126 LYS A N 1
ATOM 983 C CA . LYS A 1 126 ? -10.880 3.273 18.852 1.00 97.94 126 LYS A CA 1
ATOM 984 C C . LYS A 1 126 ? -9.507 3.923 18.986 1.00 97.94 126 LYS A C 1
ATOM 986 O O . LYS A 1 126 ? -8.551 3.473 18.357 1.00 97.94 126 LYS A O 1
ATOM 991 N N . PHE A 1 127 ? -9.395 4.970 19.798 1.00 97.69 127 PHE A N 1
ATOM 992 C CA . PHE A 1 127 ? -8.091 5.498 20.190 1.00 97.69 127 PHE A CA 1
ATOM 993 C C . PHE A 1 127 ? -7.377 4.491 21.097 1.00 97.69 127 PHE A C 1
ATOM 995 O O . PHE A 1 127 ? -7.980 3.980 22.040 1.00 97.69 127 PHE A O 1
ATOM 1002 N N . ILE A 1 128 ? -6.114 4.196 20.789 1.00 97.62 128 ILE A N 1
ATOM 1003 C CA . ILE A 1 128 ? -5.286 3.274 21.571 1.00 97.62 128 ILE A CA 1
ATOM 1004 C C . ILE A 1 128 ? -4.294 4.054 22.425 1.00 97.62 128 ILE A C 1
ATOM 1006 O O . ILE A 1 128 ? -4.301 3.911 23.642 1.00 97.62 128 ILE A O 1
ATOM 1010 N N . GLN A 1 129 ? -3.449 4.876 21.797 1.00 95.38 129 GLN A N 1
ATOM 1011 C CA . GLN A 1 129 ? -2.445 5.678 22.497 1.00 95.38 129 GLN A CA 1
ATOM 1012 C C . GLN A 1 129 ? -1.910 6.818 21.627 1.00 95.38 129 GLN A C 1
ATOM 1014 O O . GLN A 1 129 ? -1.995 6.781 20.394 1.00 95.38 129 GLN A O 1
ATOM 1019 N N . SER A 1 130 ? -1.295 7.804 22.274 1.00 92.88 130 SER A N 1
ATOM 1020 C CA . SER A 1 130 ? -0.459 8.801 21.605 1.00 92.88 130 SER A CA 1
ATOM 1021 C C . SER A 1 130 ? 0.913 8.204 21.291 1.00 92.88 130 SER A C 1
ATOM 1023 O O . SER A 1 130 ? 1.465 7.436 22.074 1.00 92.88 130 SER A O 1
ATOM 1025 N N . VAL A 1 131 ? 1.475 8.560 20.141 1.00 88.00 131 VAL A N 1
ATOM 1026 C CA . VAL A 1 131 ? 2.817 8.165 19.708 1.00 88.00 131 VAL A CA 1
ATOM 1027 C C . VAL A 1 131 ? 3.690 9.412 19.753 1.00 88.00 131 VAL A C 1
ATOM 1029 O O . VAL A 1 131 ? 3.595 10.282 18.887 1.00 88.00 131 VAL A O 1
ATOM 1032 N N . ALA A 1 132 ? 4.504 9.504 20.805 1.00 69.06 132 ALA A N 1
ATOM 1033 C CA . ALA A 1 132 ? 5.343 10.666 21.099 1.00 69.06 132 ALA A CA 1
ATOM 1034 C C . ALA A 1 132 ? 6.632 10.729 20.261 1.00 69.06 132 ALA A C 1
ATOM 1036 O O . ALA A 1 132 ? 7.290 11.758 20.245 1.00 69.06 132 ALA A O 1
ATOM 1037 N N . SER A 1 133 ? 6.997 9.650 19.565 1.00 64.69 133 SER A N 1
ATOM 1038 C CA . SER A 1 133 ? 8.269 9.501 18.839 1.00 64.69 133 SER A CA 1
ATOM 1039 C C . SER A 1 133 ? 8.093 9.344 17.328 1.00 64.69 133 SER A C 1
ATOM 1041 O O . SER A 1 133 ? 8.936 8.769 16.641 1.00 64.69 133 SER A O 1
ATOM 1043 N N . GLY A 1 134 ? 6.979 9.838 16.794 1.00 63.16 134 GLY A N 1
ATOM 1044 C CA . GLY A 1 134 ? 6.763 9.879 15.361 1.00 63.16 134 GLY A CA 1
ATOM 1045 C C . GLY A 1 134 ? 7.764 10.799 14.677 1.00 63.16 134 GLY A C 1
ATOM 1046 O O . GLY A 1 134 ? 7.530 11.998 14.645 1.00 63.16 134 GLY A O 1
ATOM 1047 N N . GLN A 1 135 ? 8.858 10.266 14.140 1.00 56.81 135 GLN A N 1
ATOM 1048 C CA . GLN A 1 135 ? 9.786 11.058 13.339 1.00 56.81 135 GLN A CA 1
ATOM 1049 C C . GLN A 1 135 ? 9.282 11.132 11.901 1.00 56.81 135 GLN A C 1
ATOM 1051 O O . GLN A 1 135 ? 9.039 10.107 11.256 1.00 56.81 135 GLN A O 1
ATOM 1056 N N . ASP A 1 136 ? 9.124 12.347 11.383 1.00 57.81 136 ASP A N 1
ATOM 1057 C CA . ASP A 1 136 ? 9.113 12.525 9.939 1.00 57.81 136 ASP A CA 1
ATOM 1058 C C . ASP A 1 136 ? 10.508 12.206 9.357 1.00 57.81 136 ASP A C 1
ATOM 1060 O O . ASP A 1 136 ? 11.489 12.019 10.073 1.00 57.81 136 ASP A O 1
ATOM 1064 N N . ILE A 1 137 ? 10.631 12.130 8.032 1.00 46.66 137 ILE A N 1
ATOM 1065 C CA . ILE A 1 137 ? 11.929 11.879 7.379 1.00 46.66 137 ILE A CA 1
ATOM 1066 C C . ILE A 1 137 ? 12.952 13.030 7.596 1.00 46.66 137 ILE A C 1
ATOM 1068 O O . ILE A 1 137 ? 14.125 12.841 7.288 1.00 46.66 137 ILE A O 1
ATOM 1072 N N . LEU A 1 138 ? 12.559 14.195 8.143 1.00 43.56 138 LEU A N 1
ATOM 1073 C CA . LEU A 1 138 ? 13.484 15.256 8.598 1.00 43.56 138 LEU A CA 1
ATOM 1074 C C . LEU A 1 138 ? 13.939 15.060 10.052 1.00 43.56 138 LEU A C 1
ATOM 1076 O O . LEU A 1 138 ? 14.775 15.823 10.527 1.00 43.56 138 LEU A O 1
ATOM 1080 N N . GLY A 1 139 ? 13.409 14.058 10.754 1.00 55.91 139 GLY A N 1
ATOM 1081 C CA . GLY A 1 139 ? 13.673 13.829 12.168 1.00 55.91 139 GLY A CA 1
ATOM 1082 C C . GLY A 1 139 ? 12.841 14.707 13.105 1.00 55.91 139 GLY A C 1
ATOM 1083 O O . GLY A 1 139 ? 13.075 14.662 14.311 1.00 55.91 139 GLY A O 1
ATOM 1084 N N . ASN A 1 140 ? 11.866 15.474 12.600 1.00 59.34 140 ASN A N 1
ATOM 1085 C CA . ASN A 1 140 ? 10.968 16.236 13.462 1.00 59.34 140 ASN A CA 1
ATOM 1086 C C . ASN A 1 140 ? 9.981 15.296 14.142 1.00 59.34 140 ASN A C 1
ATOM 1088 O O . ASN A 1 140 ? 9.360 14.443 13.499 1.00 59.34 140 ASN A O 1
ATOM 1092 N N . THR A 1 141 ? 9.782 15.513 15.435 1.00 64.62 141 THR A N 1
ATOM 1093 C CA . THR A 1 141 ? 8.766 14.811 16.207 1.00 64.62 141 THR A CA 1
ATOM 1094 C C . THR A 1 141 ? 7.388 15.375 15.882 1.00 64.62 141 THR A C 1
ATOM 1096 O O . THR A 1 141 ? 7.084 16.529 16.180 1.00 64.62 141 THR A O 1
ATOM 1099 N N . VAL A 1 142 ? 6.526 14.545 15.305 1.00 71.06 142 VAL A N 1
ATOM 1100 C CA . VAL A 1 142 ? 5.113 14.848 15.094 1.00 71.06 142 VAL A CA 1
ATOM 1101 C C . VAL A 1 142 ? 4.293 13.979 16.034 1.00 71.06 142 VAL A C 1
ATOM 1103 O O . VAL A 1 142 ? 4.381 12.750 16.001 1.00 71.06 142 VAL A O 1
ATOM 1106 N N . ALA A 1 143 ? 3.462 14.616 16.862 1.00 75.94 143 ALA A N 1
ATOM 1107 C CA . ALA A 1 143 ? 2.501 13.902 17.691 1.00 75.94 143 ALA A CA 1
ATOM 1108 C C . ALA A 1 143 ? 1.505 13.154 16.791 1.00 75.94 143 ALA A C 1
ATOM 1110 O O . ALA A 1 143 ? 0.718 13.761 16.056 1.00 75.94 143 ALA A O 1
ATOM 1111 N N . MET A 1 144 ? 1.548 11.825 16.848 1.00 88.56 144 MET A N 1
ATOM 1112 C CA . MET A 1 144 ? 0.642 10.947 16.112 1.00 88.56 144 MET A CA 1
ATOM 1113 C C . MET A 1 144 ? -0.276 10.200 17.077 1.00 88.56 144 MET A C 1
ATOM 1115 O O . MET A 1 144 ? 0.051 10.007 18.247 1.00 88.56 144 MET A O 1
ATOM 1119 N N . ARG A 1 145 ? -1.436 9.754 16.589 1.00 94.50 145 ARG A N 1
ATOM 1120 C CA . ARG A 1 145 ? -2.342 8.882 17.347 1.00 94.50 145 ARG A CA 1
ATOM 1121 C C . ARG A 1 145 ? -2.340 7.494 16.732 1.00 94.50 145 ARG A C 1
ATOM 1123 O O . ARG A 1 145 ? -2.487 7.358 15.519 1.00 94.50 145 ARG A O 1
ATOM 1130 N N . LEU A 1 146 ? -2.204 6.473 17.570 1.00 96.56 146 LEU A N 1
ATOM 1131 C CA . LEU A 1 146 ? -2.465 5.097 17.182 1.00 96.56 146 LEU A CA 1
ATOM 1132 C C . LEU A 1 146 ? -3.952 4.814 17.390 1.00 96.56 146 LEU A C 1
ATOM 1134 O O . LEU A 1 146 ? -4.478 4.930 18.499 1.00 96.56 146 LEU A O 1
ATOM 1138 N N . LEU A 1 147 ? -4.615 4.449 16.305 1.00 98.00 147 LEU A N 1
ATOM 1139 C CA . LEU A 1 147 ? -6.028 4.113 16.251 1.00 98.00 147 LEU A CA 1
ATOM 1140 C C . LEU A 1 147 ? -6.196 2.639 15.893 1.00 98.00 147 LEU A C 1
ATOM 1142 O O . LEU A 1 147 ? -5.310 2.027 15.299 1.00 98.00 147 LEU A O 1
ATOM 1146 N N . GLU 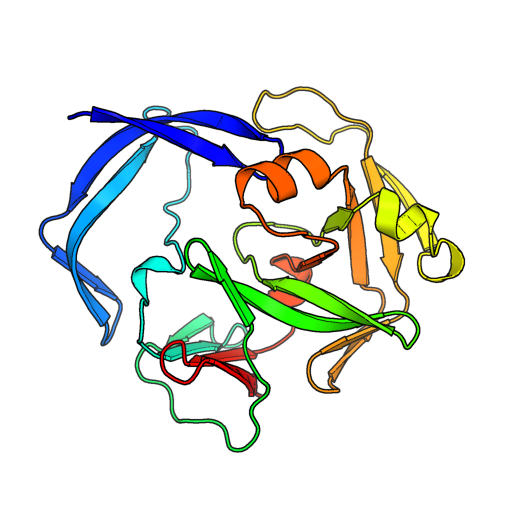A 1 148 ? -7.358 2.079 16.194 1.00 98.12 148 GLU A N 1
ATOM 1147 C CA . GLU A 1 148 ? -7.719 0.715 15.830 1.00 98.12 148 GLU A CA 1
ATOM 1148 C C . GLU A 1 148 ? -9.120 0.671 15.220 1.00 98.12 148 GLU A C 1
ATOM 1150 O O . GLU A 1 148 ? -10.077 1.181 15.799 1.00 98.12 148 GLU A O 1
ATOM 1155 N N . ALA A 1 149 ? -9.243 0.046 14.050 1.00 98.00 149 ALA A N 1
ATOM 1156 C CA . ALA A 1 149 ? -10.528 -0.362 13.500 1.00 98.00 149 ALA A CA 1
ATOM 1157 C C . ALA A 1 149 ? -10.810 -1.810 13.919 1.00 98.00 149 ALA A C 1
ATOM 1159 O O . ALA A 1 149 ? -9.957 -2.685 13.742 1.00 98.00 149 ALA A O 1
ATOM 1160 N N . SER A 1 150 ? -12.018 -2.080 14.422 1.00 96.62 150 SER A N 1
ATOM 1161 C CA . SER A 1 150 ? -12.414 -3.428 14.860 1.00 96.62 150 SER A CA 1
ATOM 1162 C C . SER A 1 150 ? -12.279 -4.461 13.738 1.00 96.62 150 SER A C 1
ATOM 1164 O O . SER A 1 150 ? -11.821 -5.580 13.972 1.00 96.62 150 SER A O 1
ATOM 1166 N N . GLN A 1 151 ? -12.624 -4.069 12.508 1.00 97.31 151 GLN A N 1
ATOM 1167 C CA . GLN A 1 151 ? -12.485 -4.901 11.323 1.00 97.31 151 GLN A CA 1
ATOM 1168 C C . GLN A 1 151 ? -12.258 -4.075 10.050 1.00 97.31 151 GLN A C 1
ATOM 1170 O O . GLN A 1 151 ? -12.900 -3.045 9.827 1.00 97.31 151 GLN A O 1
ATOM 1175 N N . VAL A 1 152 ? -11.395 -4.592 9.176 1.00 98.19 152 VAL A N 1
ATOM 1176 C CA . VAL A 1 152 ? -11.243 -4.169 7.780 1.00 98.19 152 VAL A CA 1
ATOM 1177 C C . VAL A 1 152 ? -11.519 -5.375 6.890 1.00 98.19 152 VAL A C 1
ATOM 1179 O O . VAL A 1 152 ? -10.922 -6.430 7.086 1.00 98.19 152 VAL A O 1
ATOM 1182 N N . LEU A 1 153 ? -12.420 -5.239 5.917 1.00 98.25 153 LEU A N 1
ATOM 1183 C CA . LEU A 1 153 ? -12.690 -6.288 4.931 1.00 98.25 153 LEU A CA 1
ATOM 1184 C C . LEU A 1 153 ? -11.937 -5.996 3.631 1.00 98.25 153 LEU A C 1
ATOM 1186 O O . LEU A 1 153 ? -12.083 -4.905 3.079 1.00 98.25 153 LEU A O 1
ATOM 1190 N N . ILE A 1 154 ? -11.198 -6.974 3.111 1.00 97.75 154 ILE A N 1
ATOM 1191 C CA . ILE A 1 154 ? -10.476 -6.896 1.832 1.00 97.75 154 ILE A CA 1
ATOM 1192 C C . ILE A 1 154 ? -10.847 -8.132 1.012 1.00 97.75 154 ILE A C 1
ATOM 1194 O O . ILE A 1 154 ? -10.639 -9.252 1.461 1.00 97.75 154 ILE A O 1
ATOM 1198 N N . GLN A 1 155 ? -11.473 -7.945 -0.154 1.00 96.69 155 GLN A N 1
ATOM 1199 C CA . GLN A 1 155 ? -12.045 -9.039 -0.967 1.00 96.69 155 GLN A CA 1
ATOM 1200 C C . GLN A 1 155 ? -12.975 -9.999 -0.176 1.00 96.69 155 GLN A C 1
ATOM 1202 O O . GLN A 1 155 ? -13.148 -11.170 -0.509 1.00 96.69 155 GLN A O 1
ATOM 1207 N N . GLY A 1 156 ? -13.609 -9.504 0.891 1.00 95.31 156 GLY A N 1
ATOM 1208 C CA . GLY A 1 156 ? -14.443 -10.299 1.802 1.00 95.31 156 GLY A CA 1
ATOM 1209 C C . GLY A 1 156 ? -13.681 -10.979 2.946 1.00 95.31 156 GLY A C 1
ATOM 1210 O O . GLY A 1 156 ? -14.314 -11.391 3.911 1.00 95.31 156 GLY A O 1
ATOM 1211 N N . ALA A 1 157 ? -12.347 -11.031 2.904 1.00 96.94 157 ALA A N 1
ATOM 1212 C CA . ALA A 1 157 ? -11.536 -11.499 4.023 1.00 96.94 157 ALA A CA 1
ATOM 1213 C C . ALA A 1 157 ? -11.490 -10.436 5.131 1.00 96.94 157 ALA A C 1
ATOM 1215 O O . ALA A 1 157 ? -11.253 -9.257 4.860 1.00 96.94 157 ALA A O 1
ATOM 1216 N N . GLY A 1 158 ? -11.736 -10.848 6.377 1.00 97.38 158 GLY A N 1
ATOM 1217 C CA . GLY A 1 158 ? -11.808 -9.948 7.524 1.00 97.38 158 GLY A CA 1
ATOM 1218 C C . GLY A 1 158 ? -10.529 -9.907 8.347 1.00 97.38 158 GLY A C 1
ATOM 1219 O O . GLY A 1 158 ? -10.160 -10.885 8.987 1.00 97.38 158 GLY A O 1
ATOM 1220 N N . PHE A 1 159 ? -9.913 -8.732 8.408 1.00 97.62 159 PHE A N 1
ATOM 1221 C CA . PHE A 1 159 ? -8.759 -8.435 9.248 1.00 97.62 159 PHE A CA 1
ATOM 1222 C C . PHE A 1 159 ? -9.273 -7.743 10.509 1.00 97.62 159 PHE A C 1
ATOM 1224 O O . PHE A 1 159 ? -9.876 -6.676 10.413 1.00 97.62 159 PHE A O 1
ATOM 1231 N N . LYS A 1 160 ? -9.088 -8.359 11.680 1.00 97.56 160 LYS A N 1
ATOM 1232 C CA . LYS A 1 160 ? -9.541 -7.813 12.971 1.00 97.56 160 LYS A CA 1
ATOM 1233 C C . LYS A 1 160 ? -8.466 -6.936 13.619 1.00 97.56 160 LYS A C 1
ATOM 1235 O O . LYS A 1 160 ? -7.277 -7.147 13.364 1.00 97.56 160 LYS A O 1
ATOM 1240 N N . ASN A 1 161 ? -8.893 -5.998 14.466 1.00 96.69 161 ASN A N 1
ATOM 1241 C CA . ASN A 1 161 ? -8.031 -5.132 15.286 1.00 96.69 161 ASN A CA 1
ATOM 1242 C C . ASN A 1 161 ? -6.922 -4.466 14.451 1.00 96.69 161 ASN A C 1
ATOM 1244 O O . ASN A 1 161 ? -5.723 -4.575 14.726 1.00 96.69 161 ASN A O 1
ATOM 1248 N N . VAL A 1 162 ? -7.322 -3.847 13.338 1.00 97.94 162 VAL A N 1
ATOM 1249 C CA . VAL A 1 162 ? -6.385 -3.265 12.376 1.00 97.94 162 VAL A CA 1
ATOM 1250 C C . VAL A 1 162 ? -5.959 -1.897 12.875 1.00 97.94 162 VAL A C 1
ATOM 1252 O O . VAL A 1 162 ? -6.767 -0.975 12.970 1.00 97.94 162 VAL A O 1
ATOM 1255 N N . ARG A 1 163 ? -4.671 -1.776 13.188 1.00 97.56 163 ARG A N 1
ATOM 1256 C CA . ARG A 1 163 ? -4.084 -0.554 13.735 1.00 97.56 163 ARG A CA 1
ATOM 1257 C C . ARG A 1 163 ? -3.689 0.420 12.637 1.00 97.56 163 ARG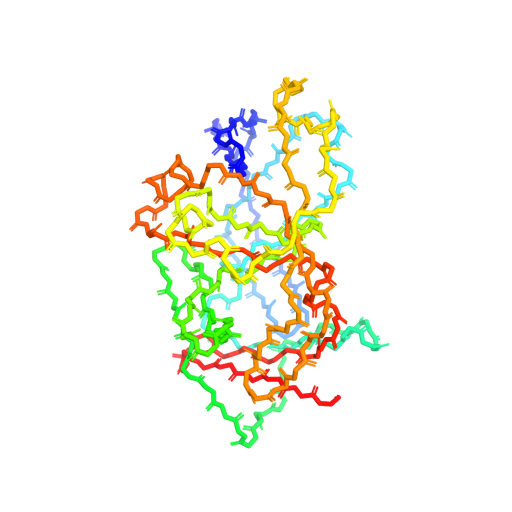 A C 1
ATOM 1259 O O . ARG A 1 163 ? -3.105 0.004 11.638 1.00 97.56 163 ARG A O 1
ATOM 1266 N N . PHE A 1 164 ? -3.961 1.699 12.855 1.00 97.50 164 PHE A N 1
ATOM 1267 C CA . PHE A 1 164 ? -3.626 2.800 11.962 1.00 97.50 164 PHE A CA 1
ATOM 1268 C C . PHE A 1 164 ? -2.893 3.893 12.728 1.00 97.50 164 PHE A C 1
ATOM 1270 O O . PHE A 1 164 ? -3.316 4.272 13.818 1.00 97.50 164 PHE A O 1
ATOM 1277 N N . LEU A 1 165 ? -1.837 4.443 12.137 1.00 95.88 165 LEU A N 1
ATOM 1278 C CA . LEU A 1 165 ? -1.345 5.757 12.527 1.00 95.88 165 LEU A CA 1
ATOM 1279 C C . LEU A 1 165 ? -2.218 6.826 11.874 1.00 95.88 165 LEU A C 1
ATOM 1281 O O . LEU A 1 165 ? -2.410 6.839 10.657 1.00 95.88 165 LEU A O 1
ATOM 1285 N N . GLU A 1 166 ? -2.760 7.726 12.681 1.00 95.38 166 GLU A N 1
ATOM 1286 C CA . GLU A 1 166 ? -3.431 8.907 12.162 1.00 95.38 166 GLU A CA 1
ATOM 1287 C C . GLU A 1 166 ? -2.403 9.948 11.715 1.00 95.38 166 GLU A C 1
ATOM 1289 O O . GLU A 1 166 ? -1.566 10.391 12.504 1.00 95.38 166 GLU A O 1
ATOM 1294 N N . MET A 1 167 ? -2.512 10.382 10.460 1.00 91.50 167 MET A N 1
ATOM 1295 C CA . MET A 1 167 ? -1.627 11.378 9.857 1.00 91.50 167 MET A CA 1
ATOM 1296 C C . MET A 1 167 ? -2.425 12.369 9.004 1.00 91.50 167 MET A C 1
ATOM 1298 O O . MET A 1 167 ? -3.534 12.067 8.565 1.00 91.50 167 MET A O 1
ATOM 1302 N N . ASP A 1 168 ? -1.867 13.548 8.730 1.00 90.88 168 ASP A N 1
ATOM 1303 C CA . ASP A 1 168 ? -2.377 14.392 7.644 1.00 90.88 168 ASP A CA 1
ATOM 1304 C C . ASP A 1 168 ? -1.821 13.875 6.311 1.00 90.88 168 ASP A C 1
ATOM 1306 O O . ASP A 1 168 ? -0.645 14.066 6.000 1.00 90.88 168 ASP A O 1
ATOM 1310 N N . LEU A 1 169 ? -2.662 13.196 5.526 1.00 91.38 169 LEU A N 1
ATOM 1311 C CA . LEU A 1 169 ? -2.282 12.678 4.211 1.00 91.38 169 LEU A CA 1
ATOM 1312 C C . LEU A 1 169 ? -2.571 13.695 3.094 1.00 91.38 169 LEU A C 1
ATOM 1314 O O . LEU A 1 169 ? -2.391 13.387 1.911 1.00 91.38 169 LEU A O 1
ATOM 1318 N N . GLY A 1 170 ? -2.994 14.917 3.430 1.00 91.50 170 GLY A N 1
ATOM 1319 C CA . GLY A 1 170 ? -3.236 16.007 2.488 1.00 91.50 170 GLY A CA 1
ATOM 1320 C C . GLY A 1 170 ? -2.016 16.368 1.629 1.00 91.50 170 GLY A C 1
ATOM 1321 O O . GLY A 1 170 ? -2.147 16.382 0.400 1.00 91.50 170 GLY A O 1
ATOM 1322 N N . PRO A 1 171 ? -0.823 16.610 2.213 1.00 87.81 171 PRO A N 1
ATOM 1323 C CA . PRO A 1 171 ? 0.381 16.946 1.451 1.00 87.81 171 PRO A CA 1
ATOM 1324 C C . PRO A 1 171 ? 0.782 15.869 0.435 1.00 87.81 171 PRO A C 1
ATOM 1326 O O . PRO A 1 171 ? 1.032 16.183 -0.732 1.00 87.81 171 PRO A O 1
ATOM 1329 N N . VAL A 1 172 ? 0.787 14.595 0.844 1.00 85.12 172 VAL A N 1
ATOM 1330 C CA . VAL A 1 172 ? 1.111 13.470 -0.049 1.00 85.12 172 VAL A CA 1
ATOM 1331 C C . VAL A 1 172 ? 0.029 13.276 -1.114 1.00 85.12 172 VAL A C 1
ATOM 1333 O O . VAL A 1 172 ? 0.353 13.124 -2.291 1.00 85.12 172 VAL A O 1
ATOM 1336 N N . SER A 1 173 ? -1.250 13.407 -0.748 1.00 91.25 173 SER A N 1
ATOM 1337 C CA . SER A 1 173 ? -2.364 13.353 -1.701 1.00 91.25 173 SER A CA 1
ATOM 1338 C C . SER A 1 173 ? -2.239 14.433 -2.782 1.00 91.25 173 SER A C 1
ATOM 1340 O O . SER A 1 173 ? -2.383 14.151 -3.972 1.00 91.25 173 SER A O 1
ATOM 1342 N N . LYS A 1 174 ? -1.904 15.671 -2.387 1.00 90.00 174 LYS A N 1
ATOM 1343 C CA . LYS A 1 174 ? -1.680 16.795 -3.309 1.00 90.00 174 LYS A CA 1
ATOM 1344 C C . LYS A 1 174 ? -0.487 16.534 -4.228 1.00 90.00 174 LYS A C 1
ATOM 1346 O O . LYS A 1 174 ? -0.598 16.722 -5.435 1.00 90.00 174 LYS A O 1
ATOM 1351 N N . ALA A 1 175 ? 0.636 16.065 -3.682 1.00 85.38 175 ALA A N 1
ATOM 1352 C CA . ALA A 1 175 ? 1.848 15.780 -4.454 1.00 85.38 175 ALA A CA 1
ATOM 1353 C C . ALA A 1 175 ? 1.677 14.639 -5.476 1.00 85.38 175 ALA A C 1
ATOM 1355 O O . ALA A 1 175 ? 2.398 14.588 -6.482 1.00 85.38 175 ALA A O 1
ATOM 1356 N N . LEU A 1 176 ? 0.751 13.715 -5.211 1.00 85.62 176 LEU A N 1
ATOM 1357 C CA . LEU A 1 176 ? 0.432 12.579 -6.076 1.00 85.62 176 LEU A CA 1
ATOM 1358 C C . LEU A 1 176 ? -0.775 12.836 -6.991 1.00 85.62 176 LEU A C 1
ATOM 1360 O O . LEU A 1 176 ? -1.017 12.042 -7.897 1.00 85.62 176 LEU A O 1
ATOM 1364 N N . GLY A 1 177 ? -1.515 13.931 -6.788 1.00 90.06 177 GLY A N 1
ATOM 1365 C CA . GLY A 1 177 ? -2.715 14.256 -7.565 1.00 90.06 177 GLY A CA 1
ATOM 1366 C C . GLY A 1 177 ? -3.882 13.292 -7.326 1.00 90.06 177 GLY A C 1
ATOM 1367 O O . GLY A 1 177 ? -4.771 13.179 -8.165 1.00 90.06 177 GLY A O 1
ATOM 1368 N N . VAL A 1 178 ? -3.883 12.568 -6.204 1.00 92.62 178 VAL A N 1
ATOM 1369 C CA . VAL A 1 178 ? -4.920 11.591 -5.852 1.00 92.62 178 VAL A CA 1
ATOM 1370 C C . VAL A 1 178 ? -5.180 11.632 -4.353 1.00 92.62 178 VAL A C 1
ATOM 1372 O O . VAL A 1 178 ? -4.253 11.710 -3.554 1.00 92.62 178 VAL A O 1
ATOM 1375 N N . ARG A 1 179 ? -6.451 11.572 -3.947 1.00 94.44 179 ARG A N 1
ATOM 1376 C CA . ARG A 1 179 ? -6.824 11.514 -2.529 1.00 94.44 179 ARG A CA 1
ATOM 1377 C C . ARG A 1 179 ? -6.462 10.152 -1.935 1.00 94.44 179 ARG A C 1
ATOM 1379 O O . ARG A 1 179 ? -6.961 9.133 -2.410 1.00 94.44 179 ARG A O 1
ATOM 1386 N N . ILE A 1 180 ? -5.695 10.154 -0.846 1.00 94.81 180 ILE A N 1
ATOM 1387 C CA . ILE A 1 180 ? -5.315 8.955 -0.088 1.00 94.81 180 ILE A CA 1
ATOM 1388 C C . ILE A 1 180 ? -5.988 9.015 1.286 1.00 94.81 180 ILE A C 1
ATOM 1390 O O . ILE A 1 180 ? -5.458 9.644 2.196 1.00 94.81 180 ILE A O 1
ATOM 1394 N N . PRO A 1 181 ? -7.175 8.412 1.464 1.00 95.25 181 PRO A N 1
ATOM 1395 C CA . PRO A 1 181 ? -7.803 8.364 2.781 1.00 95.25 181 PRO A CA 1
ATOM 1396 C C . PRO A 1 181 ? -7.167 7.286 3.675 1.00 95.25 181 PRO A C 1
ATOM 1398 O O . PRO A 1 181 ? -7.185 7.422 4.894 1.00 95.25 181 PRO A O 1
ATOM 1401 N N . PHE A 1 182 ? -6.641 6.216 3.067 1.00 96.44 182 PHE A N 1
ATOM 1402 C CA . PHE A 1 182 ? -6.030 5.067 3.731 1.00 96.44 182 PHE A CA 1
ATOM 1403 C C . PHE A 1 182 ? -4.758 4.660 3.001 1.00 96.44 182 PHE A C 1
ATOM 1405 O O . PHE A 1 182 ? -4.713 4.656 1.768 1.00 96.44 182 PHE A O 1
ATOM 1412 N N . LEU A 1 183 ? -3.783 4.221 3.779 1.00 96.94 183 LEU A N 1
ATOM 1413 C CA . LEU A 1 183 ? -2.612 3.493 3.331 1.00 96.94 183 LEU A CA 1
ATOM 1414 C C . LEU A 1 183 ? -2.595 2.160 4.082 1.00 96.94 183 LEU A C 1
ATOM 1416 O O . LEU A 1 183 ? -2.645 2.145 5.312 1.00 96.94 183 LEU A O 1
ATOM 1420 N N . LEU A 1 184 ? -2.543 1.049 3.351 1.00 97.69 184 LEU A N 1
ATOM 1421 C CA . LEU A 1 184 ? -2.274 -0.265 3.919 1.00 97.69 184 LEU A CA 1
ATOM 1422 C C . LEU A 1 184 ? -0.775 -0.494 3.935 1.00 97.69 184 LEU A C 1
ATOM 1424 O O . LEU A 1 184 ? -0.141 -0.496 2.882 1.00 97.69 184 LEU A O 1
ATOM 1428 N N . GLY A 1 185 ? -0.246 -0.675 5.138 1.00 96.75 185 GLY A N 1
ATOM 1429 C CA . GLY A 1 185 ? 1.162 -0.939 5.356 1.00 96.75 185 GLY A CA 1
ATOM 1430 C C . GLY A 1 185 ? 1.460 -2.427 5.456 1.00 96.75 185 GLY A C 1
ATOM 1431 O O . GLY A 1 185 ? 0.572 -3.289 5.488 1.00 96.75 185 GLY A O 1
ATOM 1432 N N . PHE A 1 186 ? 2.748 -2.715 5.571 1.00 94.88 186 PHE A N 1
ATOM 1433 C CA . PHE A 1 186 ? 3.326 -4.040 5.711 1.00 94.88 186 PHE A CA 1
ATOM 1434 C C . PHE A 1 186 ? 2.648 -4.858 6.819 1.00 94.88 186 PHE A C 1
ATOM 1436 O O . PHE A 1 186 ? 2.318 -6.015 6.592 1.00 94.88 186 PHE A O 1
ATOM 1443 N N . ASN A 1 187 ? 2.325 -4.251 7.970 1.00 95.12 187 ASN A N 1
ATOM 1444 C CA . ASN A 1 187 ? 1.648 -4.921 9.089 1.00 95.12 187 ASN A CA 1
ATOM 1445 C C . ASN A 1 187 ? 0.279 -5.553 8.751 1.00 95.12 187 ASN A C 1
ATOM 1447 O O . ASN A 1 187 ? -0.180 -6.429 9.486 1.00 95.12 187 ASN A O 1
ATOM 1451 N N . THR A 1 188 ? -0.399 -5.099 7.693 1.00 97.06 188 THR A N 1
ATOM 1452 C CA . THR A 1 188 ? -1.654 -5.705 7.207 1.00 97.06 188 THR A CA 1
ATOM 1453 C C . THR A 1 188 ? -1.437 -6.478 5.925 1.00 97.06 188 THR A C 1
ATOM 1455 O O . THR A 1 188 ? -2.013 -7.549 5.765 1.00 97.06 188 THR A O 1
ATOM 1458 N N . ILE A 1 189 ? -0.600 -5.955 5.029 1.00 97.44 189 ILE A N 1
ATOM 1459 C CA . ILE A 1 189 ? -0.300 -6.591 3.749 1.00 97.44 189 ILE A CA 1
ATOM 1460 C C . ILE A 1 189 ? 0.244 -8.010 3.964 1.00 97.44 189 ILE A C 1
ATOM 1462 O O . ILE A 1 189 ? -0.232 -8.931 3.314 1.00 97.44 189 ILE A O 1
ATOM 1466 N N . THR A 1 190 ? 1.138 -8.237 4.927 1.00 96.94 190 THR A N 1
ATOM 1467 C CA . THR A 1 190 ? 1.720 -9.572 5.175 1.00 96.94 190 THR A CA 1
ATOM 1468 C C . THR A 1 190 ? 0.737 -10.611 5.715 1.00 96.94 190 THR A C 1
ATOM 1470 O O . THR A 1 190 ? 1.064 -11.793 5.773 1.00 96.94 190 THR A O 1
ATOM 1473 N N . LYS A 1 191 ? -0.477 -10.207 6.110 1.00 96.88 191 LYS A N 1
ATOM 1474 C CA . LYS A 1 191 ? -1.500 -11.113 6.655 1.00 96.88 191 LYS A CA 1
ATOM 1475 C C . LYS A 1 191 ? -2.280 -11.872 5.574 1.00 96.88 191 LYS A C 1
ATOM 1477 O O . LYS A 1 191 ? -3.152 -12.668 5.912 1.00 96.88 191 LYS A O 1
ATOM 1482 N N . ALA A 1 192 ? -2.016 -11.607 4.298 1.00 97.12 192 ALA A N 1
ATOM 1483 C CA . ALA A 1 192 ? -2.621 -12.305 3.171 1.00 97.12 192 ALA A CA 1
ATOM 1484 C C . ALA A 1 192 ? -1.640 -12.385 2.001 1.00 97.12 192 ALA A C 1
ATOM 1486 O O . ALA A 1 192 ? -0.693 -11.606 1.936 1.00 97.12 192 ALA A O 1
ATOM 1487 N N . ASN A 1 193 ? -1.897 -13.294 1.064 1.00 97.75 193 ASN A N 1
ATOM 1488 C CA . ASN A 1 193 ? -1.140 -13.384 -0.177 1.00 97.75 193 ASN A CA 1
ATOM 1489 C C . ASN A 1 193 ? -1.852 -12.597 -1.280 1.00 97.75 193 ASN A C 1
ATOM 1491 O O . ASN A 1 193 ? -3.083 -12.554 -1.318 1.00 97.75 193 ASN A O 1
ATOM 1495 N N . TRP A 1 194 ? -1.087 -11.958 -2.164 1.00 98.25 194 TRP A N 1
ATOM 1496 C CA . TRP A 1 194 ? -1.606 -10.955 -3.098 1.00 98.25 194 TRP A CA 1
ATOM 1497 C C . TRP A 1 194 ? -1.225 -11.269 -4.526 1.00 98.25 194 TRP A C 1
ATOM 1499 O O . TRP A 1 194 ? -0.051 -11.444 -4.815 1.00 98.25 194 TRP A O 1
ATOM 1509 N N . TYR A 1 195 ? -2.196 -11.260 -5.426 1.00 98.44 195 TYR A N 1
ATOM 1510 C CA . TYR A 1 195 ? -1.983 -11.294 -6.866 1.00 98.44 195 TYR A CA 1
ATOM 1511 C C . TYR A 1 195 ? -2.338 -9.935 -7.461 1.00 98.44 195 TYR A C 1
ATOM 1513 O O . TYR A 1 195 ? -3.407 -9.395 -7.169 1.00 98.44 195 TYR A O 1
ATOM 1521 N N . PHE A 1 196 ? -1.497 -9.428 -8.357 1.00 98.25 196 PHE A N 1
ATOM 1522 C CA . PHE A 1 196 ? -1.766 -8.238 -9.153 1.00 98.25 196 PHE A CA 1
ATOM 1523 C C . PHE A 1 196 ? -1.522 -8.524 -10.629 1.00 98.25 196 PHE A C 1
ATOM 1525 O O . PHE A 1 196 ? -0.502 -9.090 -11.010 1.00 98.25 196 PHE A O 1
ATOM 1532 N N . ASN A 1 197 ? -2.433 -8.055 -11.476 1.00 97.38 197 ASN A N 1
ATOM 1533 C CA . ASN A 1 197 ? -2.261 -7.993 -12.918 1.00 97.38 197 ASN A CA 1
ATOM 1534 C C . ASN A 1 197 ? -2.450 -6.546 -13.364 1.00 97.38 197 ASN A C 1
ATOM 1536 O O . ASN A 1 197 ? -3.566 -6.024 -13.415 1.00 97.38 197 ASN A O 1
ATOM 1540 N N . LEU A 1 198 ? -1.329 -5.897 -13.677 1.00 96.25 198 LEU A N 1
ATOM 1541 C CA . LEU A 1 19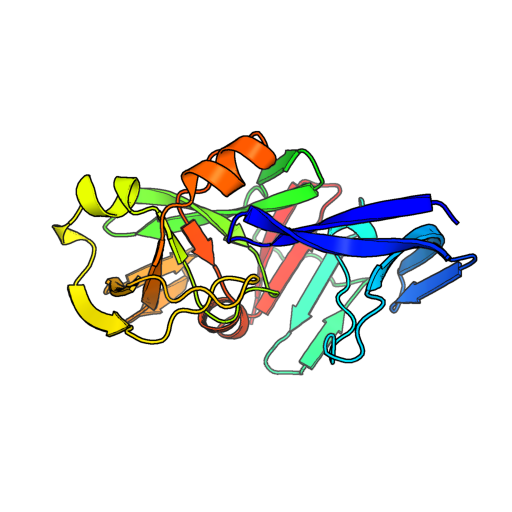8 ? -1.297 -4.473 -13.995 1.00 96.25 198 LEU A CA 1
ATOM 1542 C C . LEU A 1 198 ? -1.767 -4.165 -15.424 1.00 96.25 198 LEU A C 1
ATOM 1544 O O . LEU A 1 198 ? -2.165 -3.035 -15.702 1.00 96.25 198 LEU A O 1
ATOM 1548 N N . LYS A 1 199 ? -1.748 -5.153 -16.332 1.00 95.38 199 LYS A N 1
ATOM 1549 C CA . LYS A 1 199 ? -2.296 -5.004 -17.690 1.00 95.38 199 LYS A CA 1
ATOM 1550 C C . LYS A 1 199 ? -3.819 -4.991 -17.657 1.00 95.38 199 LYS A C 1
ATOM 1552 O O . LYS A 1 199 ? -4.429 -4.080 -18.205 1.00 95.38 199 LYS A O 1
ATOM 1557 N N . ASP A 1 200 ? -4.398 -5.971 -16.972 1.00 96.06 200 ASP A N 1
ATOM 1558 C CA . ASP A 1 200 ? -5.848 -6.165 -16.899 1.00 96.06 200 ASP A CA 1
ATOM 1559 C C . ASP A 1 200 ? -6.479 -5.367 -15.746 1.00 96.06 200 ASP A C 1
ATOM 1561 O O . ASP A 1 200 ? -7.677 -5.482 -15.501 1.00 96.06 200 ASP A O 1
ATOM 1565 N N . GLN A 1 201 ? -5.667 -4.588 -15.019 1.00 97.25 201 GLN A N 1
ATOM 1566 C CA . GLN A 1 201 ? -6.061 -3.791 -13.856 1.00 97.25 201 GLN A CA 1
ATOM 1567 C C . GLN A 1 201 ? -6.931 -4.598 -12.891 1.00 97.25 201 GLN A C 1
ATOM 1569 O O . GLN A 1 201 ? -8.049 -4.214 -12.542 1.00 97.25 201 GLN A O 1
ATOM 1574 N N . SER A 1 202 ? -6.401 -5.734 -12.448 1.00 98.06 202 SER A N 1
ATOM 1575 C CA . SER A 1 202 ? -7.090 -6.614 -11.511 1.00 98.06 202 SER A CA 1
ATOM 1576 C C . SER A 1 202 ? -6.167 -7.112 -10.411 1.00 98.06 202 SER A C 1
ATOM 1578 O O . SER A 1 202 ? -4.945 -7.123 -10.560 1.00 98.06 202 SER A O 1
ATOM 1580 N N . TRP A 1 203 ? -6.757 -7.490 -9.283 1.00 98.44 203 TRP A N 1
ATOM 1581 C CA . TRP A 1 203 ? -6.037 -8.053 -8.147 1.00 98.44 203 TRP A CA 1
ATOM 1582 C C . TRP A 1 203 ? -6.887 -9.096 -7.422 1.00 98.44 203 TRP A C 1
ATOM 1584 O O . TRP A 1 203 ? -8.104 -9.160 -7.610 1.00 98.44 203 TRP A O 1
ATOM 1594 N N . SER A 1 204 ? -6.246 -9.921 -6.600 1.00 98.44 204 SER A N 1
ATOM 1595 C CA . SER A 1 204 ? -6.928 -10.872 -5.723 1.00 98.44 204 SER A CA 1
ATOM 1596 C C . SER A 1 204 ? -6.098 -11.177 -4.487 1.00 98.44 204 SER A C 1
ATOM 1598 O O . SER A 1 204 ? -4.872 -11.109 -4.530 1.00 98.44 204 SER A O 1
ATOM 1600 N N . LEU A 1 205 ? -6.771 -11.582 -3.415 1.00 97.69 205 LEU A N 1
ATOM 1601 C CA . LEU A 1 205 ? -6.160 -12.393 -2.375 1.00 97.69 205 LEU A CA 1
ATOM 1602 C C . LEU A 1 205 ? -6.115 -13.860 -2.821 1.00 97.69 205 LEU A C 1
ATOM 1604 O O . LEU A 1 205 ? -6.955 -14.299 -3.616 1.00 97.69 205 LEU A O 1
ATOM 1608 N N . PHE A 1 206 ? -5.148 -14.612 -2.309 1.00 95.44 206 PHE A N 1
ATOM 1609 C CA . PHE A 1 206 ? -5.093 -16.069 -2.439 1.00 95.44 206 PHE A CA 1
ATOM 1610 C C . PHE A 1 206 ? -4.558 -16.724 -1.155 1.00 95.44 206 PHE A C 1
ATOM 1612 O O . PHE A 1 206 ? -4.164 -16.024 -0.218 1.00 95.44 206 PHE A O 1
ATOM 1619 N N . ALA A 1 207 ? -4.651 -18.056 -1.086 1.00 83.38 207 ALA A N 1
ATOM 1620 C CA . ALA A 1 207 ? -4.325 -18.855 0.100 1.00 83.38 207 ALA A CA 1
ATOM 1621 C C . ALA A 1 207 ? -2.817 -19.049 0.311 1.00 83.38 207 ALA A C 1
ATOM 1623 O O . ALA A 1 207 ? -2.089 -19.151 -0.699 1.00 83.38 207 ALA A O 1
#

Nearest PDB structures (foldseek):
  5c9b-assembly1_A  TM=6.739E-01  e=8.065E-06  Rickettsia conorii
  5c9b-assembly1_C  TM=6.841E-01  e=1.188E-05  Rickettsia conorii
  5c9b-assembly1_B  TM=7.013E-01  e=1.483E-05  Rickettsia conorii
  5c9f-assembly1_C  TM=6.311E-01  e=1.851E-05  Rickettsia conorii
  5c9f-assembly1_D  TM=6.311E-01  e=1.851E-05  Rickettsia conorii

Solvent-accessible surface area (backbone atoms only — not comparable to full-atom values): 11720 Å² total; per-residue (Å²): 129,46,86,39,74,49,66,51,77,73,59,42,68,46,70,24,41,39,43,78,41,67,65,54,71,53,83,79,43,74,48,65,69,45,79,45,78,43,65,80,55,84,81,66,86,64,91,80,84,61,69,61,77,52,60,64,44,41,36,25,40,36,54,90,77,73,40,78,38,42,79,54,82,84,69,92,65,71,46,77,38,43,68,46,76,90,56,44,46,30,42,65,32,30,49,80,88,40,80,42,60,24,38,64,38,77,87,35,70,55,19,36,32,18,44,70,56,43,73,77,42,51,91,51,45,44,81,74,45,77,36,82,76,37,57,39,88,81,64,50,71,42,86,28,39,37,30,30,25,70,45,40,30,46,94,79,48,76,43,64,66,42,57,26,40,43,39,79,33,60,64,40,16,62,77,56,76,44,89,46,53,27,36,44,6,32,72,58,53,60,78,46,20,42,37,41,29,50,64,79,35,26,29,32,76,54,132

Foldseek 3Di:
DDWDWDADLLRDTATWDWDWDQWDDDAPQIDGTDIDTHGPDPVCVDDDDDPVSLPQWKWKQDLVVRDIGRHDDDDPDKDFWDQAPPRFTWAWKDFPNDIDTATEDQPAAAKAFEPVLCVVPVVQKDWDDWDQQDQDPVGDGDTWTKIWGQWMAGVNDIDGRGIHIYDHSPSVCVVRVHDHRMYHYNVRCSVWMKIARNNRRIIDTDD

Radius of gyration: 17.72 Å; Cα contacts (8 Å, |Δi|>4): 437; chains: 1; bounding box: 44×36×42 Å

Sequence (207 aa):
MGAGKLRGVSGVAARTDKIKIGAFSLGAIARKSFWAYRCAERKASKVTLGIDFFKKKSFAVDFKKNILDTDPPRPRRKEKLLIAPRGLLFINCRVGGKTVKALWDTGAGLNCVDRKYVNMRPRQFKFIQSVASGQDILGNTVAMRLLEASQVLIQGAGFKNVRFLEMDLGPVSKALGVRIPFLLGFNTITKANWYFNLKDQSWSLFA